Protein AF-A0A8W8KYP9-F1 (afdb_monomer_lite)

Structure (mmCIF, N/CA/C/O backbone):
data_AF-A0A8W8KYP9-F1
#
_entry.id   AF-A0A8W8KYP9-F1
#
loop_
_atom_site.group_PDB
_atom_site.id
_atom_site.type_symbol
_atom_site.label_atom_id
_atom_site.label_alt_id
_atom_site.label_comp_id
_atom_site.label_asym_id
_atom_site.label_entity_id
_atom_site.label_seq_id
_atom_site.pdbx_PDB_ins_code
_atom_site.Cartn_x
_atom_site.Cartn_y
_atom_site.Cartn_z
_atom_site.occupancy
_atom_site.B_iso_or_equiv
_atom_site.auth_seq_id
_atom_site.auth_comp_id
_atom_site.auth_asym_id
_atom_site.auth_atom_id
_atom_site.pdbx_PDB_model_num
ATOM 1 N N . ASP A 1 1 ? -20.808 -8.273 2.146 1.00 90.69 1 ASP A N 1
ATOM 2 C CA . ASP A 1 1 ? -19.653 -8.584 1.278 1.00 90.69 1 ASP A CA 1
ATOM 3 C C . ASP A 1 1 ? -18.888 -9.783 1.797 1.00 90.69 1 ASP A C 1
ATOM 5 O O . ASP A 1 1 ? -18.829 -9.989 3.007 1.00 90.69 1 ASP A O 1
ATOM 9 N N . ILE A 1 2 ? -18.325 -10.580 0.890 1.00 96.81 2 ILE A N 1
ATOM 10 C CA . ILE A 1 2 ? -17.450 -11.711 1.215 1.00 96.81 2 ILE A CA 1
ATOM 11 C C . ILE A 1 2 ? -16.036 -11.335 0.777 1.00 96.81 2 ILE A C 1
ATOM 13 O O . ILE A 1 2 ? -15.794 -11.074 -0.397 1.00 96.81 2 ILE A O 1
ATOM 17 N N . ILE A 1 3 ? -15.093 -11.312 1.719 1.00 96.75 3 ILE A N 1
ATOM 18 C CA . ILE A 1 3 ? -13.700 -10.951 1.435 1.00 96.75 3 ILE A CA 1
ATOM 19 C C . ILE A 1 3 ? -12.955 -12.194 0.934 1.00 96.75 3 ILE A C 1
ATOM 21 O O . ILE A 1 3 ? -12.734 -13.140 1.691 1.00 96.75 3 ILE A O 1
ATOM 25 N N . ILE A 1 4 ? -12.544 -12.189 -0.337 1.00 96.06 4 ILE A N 1
ATOM 26 C CA . ILE A 1 4 ? -11.808 -13.308 -0.954 1.00 96.06 4 ILE A CA 1
ATOM 27 C C . ILE A 1 4 ? -10.327 -13.271 -0.566 1.00 96.06 4 ILE A C 1
ATOM 29 O O . ILE A 1 4 ? -9.734 -14.306 -0.248 1.00 96.06 4 ILE A O 1
ATOM 33 N N . CYS A 1 5 ? -9.728 -12.084 -0.590 1.00 96.81 5 CYS A N 1
ATOM 34 C CA . CYS A 1 5 ? -8.320 -11.847 -0.316 1.00 96.81 5 CYS A CA 1
ATOM 35 C C . CYS A 1 5 ? -8.164 -10.479 0.361 1.00 96.81 5 CYS A C 1
ATOM 37 O O . CYS A 1 5 ? -8.971 -9.580 0.136 1.00 96.81 5 CYS A O 1
ATOM 39 N N . ALA A 1 6 ? -7.141 -10.329 1.197 1.00 97.06 6 ALA A N 1
ATOM 40 C CA . ALA A 1 6 ? -6.794 -9.063 1.829 1.00 97.06 6 ALA A CA 1
ATOM 41 C C . ALA A 1 6 ? -5.274 -8.926 1.880 1.00 97.06 6 ALA A C 1
ATOM 43 O O . ALA A 1 6 ? -4.568 -9.927 2.026 1.00 97.06 6 ALA A O 1
ATOM 44 N N . ALA A 1 7 ? -4.786 -7.693 1.797 1.00 98.00 7 ALA A N 1
ATOM 45 C CA . ALA A 1 7 ? -3.393 -7.332 2.004 1.00 98.00 7 ALA A CA 1
ATOM 46 C C . ALA A 1 7 ? -3.339 -5.996 2.748 1.00 98.00 7 ALA A C 1
ATOM 48 O O . ALA A 1 7 ? -4.155 -5.108 2.496 1.00 98.00 7 ALA A O 1
ATOM 49 N N . TYR A 1 8 ? -2.380 -5.849 3.659 1.00 97.88 8 TYR A N 1
ATOM 50 C CA . TYR A 1 8 ? -2.226 -4.632 4.448 1.00 97.88 8 TYR A CA 1
ATOM 51 C C . TYR A 1 8 ? -0.796 -4.099 4.406 1.00 97.88 8 TYR A C 1
ATOM 53 O O . TYR A 1 8 ? 0.169 -4.862 4.420 1.00 97.88 8 TYR A O 1
ATOM 61 N N . SER A 1 9 ? -0.635 -2.773 4.463 1.00 97.62 9 SER A N 1
ATOM 62 C CA . SER A 1 9 ? 0.699 -2.158 4.459 1.00 97.62 9 SER A CA 1
ATOM 63 C C . SER A 1 9 ? 1.523 -2.497 5.705 1.00 97.62 9 SER A C 1
ATOM 65 O O . SER A 1 9 ? 2.747 -2.536 5.641 1.00 97.62 9 SER A O 1
ATOM 67 N N . HIS A 1 10 ? 0.878 -2.853 6.822 1.00 96.56 10 HIS A N 1
ATOM 68 C CA . HIS A 1 10 ? 1.562 -3.347 8.022 1.00 96.56 10 HIS A CA 1
ATOM 69 C C . HIS A 1 10 ? 2.198 -4.740 7.849 1.00 96.56 10 HIS A C 1
ATOM 71 O O . HIS A 1 10 ? 2.935 -5.181 8.730 1.00 96.56 10 HIS A O 1
ATOM 77 N N . GLU A 1 11 ? 1.939 -5.434 6.736 1.00 95.94 11 GLU A N 1
ATOM 78 C CA . GLU A 1 11 ? 2.630 -6.673 6.362 1.00 95.94 11 GLU A CA 1
ATOM 79 C C . GLU A 1 11 ? 3.939 -6.405 5.600 1.00 95.94 11 GLU A C 1
ATOM 81 O O . GLU A 1 11 ? 4.845 -7.239 5.638 1.00 95.94 11 GLU A O 1
ATOM 86 N N . LEU A 1 12 ? 4.078 -5.236 4.958 1.00 97.25 12 LEU A N 1
ATOM 87 C CA . LEU A 1 12 ? 5.247 -4.868 4.148 1.00 97.25 12 LEU A CA 1
ATOM 88 C C . LEU A 1 12 ? 6.598 -4.889 4.886 1.00 97.25 12 LEU A C 1
ATOM 90 O O . LEU A 1 12 ? 7.598 -5.199 4.236 1.00 97.25 12 LEU A O 1
ATOM 94 N N . PRO A 1 13 ? 6.683 -4.676 6.217 1.00 96.88 13 PRO A N 1
ATOM 95 C CA . PRO A 1 13 ? 7.930 -4.887 6.946 1.00 96.88 13 PRO A CA 1
ATOM 96 C C . PRO A 1 13 ? 8.516 -6.297 6.800 1.00 96.88 13 PRO A C 1
ATOM 98 O O . PRO A 1 13 ? 9.735 -6.443 6.860 1.00 96.88 13 PRO A O 1
ATOM 101 N N . ARG A 1 14 ? 7.690 -7.329 6.553 1.00 95.62 14 ARG A N 1
ATOM 102 C CA . ARG A 1 14 ? 8.170 -8.691 6.244 1.00 95.62 14 ARG A CA 1
ATOM 103 C C . ARG A 1 14 ? 8.928 -8.748 4.914 1.00 95.62 14 ARG A C 1
ATOM 105 O O . ARG A 1 14 ? 9.820 -9.571 4.762 1.00 95.62 14 ARG A O 1
ATOM 112 N N . TYR A 1 15 ? 8.591 -7.855 3.992 1.00 97.31 15 TYR A N 1
ATOM 113 C CA . TYR A 1 15 ? 9.163 -7.748 2.653 1.00 97.31 15 TYR A CA 1
ATOM 114 C C . TYR A 1 15 ? 10.262 -6.677 2.553 1.00 97.31 15 TYR A C 1
ATOM 116 O O . TYR A 1 15 ? 10.720 -6.352 1.464 1.00 97.31 15 TYR A O 1
ATOM 124 N N . GLY A 1 16 ? 10.707 -6.121 3.686 1.00 95.81 16 GLY A N 1
ATOM 125 C CA . GLY A 1 16 ? 11.828 -5.179 3.755 1.00 95.81 16 GLY A CA 1
ATOM 126 C C . GLY A 1 16 ? 11.442 -3.704 3.897 1.00 95.81 16 GLY A C 1
ATOM 127 O O . GLY A 1 16 ? 12.295 -2.903 4.272 1.00 95.81 16 GLY A O 1
ATOM 128 N N . VAL A 1 17 ? 10.171 -3.332 3.704 1.00 97.25 17 VAL A N 1
ATOM 129 C CA . VAL A 1 17 ? 9.699 -1.943 3.869 1.00 97.25 17 VAL A CA 1
ATOM 130 C C . VAL A 1 17 ? 9.291 -1.706 5.323 1.00 97.25 17 VAL A C 1
ATOM 132 O O . VAL A 1 17 ? 8.152 -1.945 5.717 1.00 97.25 17 VAL A O 1
ATOM 135 N N . LYS A 1 18 ? 10.236 -1.269 6.162 1.00 95.25 18 LYS A N 1
ATOM 136 C CA . LYS A 1 18 ? 10.016 -1.129 7.618 1.00 95.25 18 LYS A CA 1
ATOM 137 C C . LYS A 1 18 ? 9.251 0.135 8.027 1.00 95.25 18 LYS A C 1
ATOM 139 O O . LYS A 1 18 ? 8.642 0.156 9.093 1.00 95.25 18 LYS A O 1
ATOM 144 N N . VAL A 1 19 ? 9.312 1.188 7.216 1.00 96.31 19 VAL A N 1
ATOM 145 C CA . VAL A 1 19 ? 8.738 2.520 7.484 1.00 96.31 19 VAL A CA 1
ATOM 146 C C . VAL A 1 19 ? 8.094 3.076 6.212 1.00 96.31 19 VAL A C 1
ATOM 148 O O . VAL A 1 19 ? 8.233 2.488 5.145 1.00 96.31 19 VAL A O 1
ATOM 151 N N . GLY A 1 20 ? 7.377 4.201 6.308 1.00 96.00 20 GLY A N 1
ATOM 152 C CA . GLY A 1 20 ? 6.748 4.825 5.136 1.00 96.00 20 GLY A CA 1
ATOM 153 C C . GLY A 1 20 ? 5.526 4.066 4.603 1.00 96.00 20 GLY A C 1
ATOM 154 O O . GLY A 1 20 ? 5.215 4.153 3.424 1.00 96.00 20 GLY A O 1
ATOM 155 N N . LEU A 1 21 ? 4.802 3.349 5.468 1.00 97.88 21 LEU A N 1
ATOM 156 C CA . LEU A 1 21 ? 3.706 2.427 5.110 1.00 97.88 21 LEU A CA 1
ATOM 157 C C . LEU A 1 21 ? 2.427 3.093 4.564 1.00 97.88 21 LEU A C 1
ATOM 159 O O . LEU A 1 21 ? 1.398 2.434 4.404 1.00 97.88 21 LEU A O 1
ATOM 163 N N . THR A 1 22 ? 2.464 4.402 4.333 1.00 97.69 22 THR A N 1
ATOM 164 C CA . THR A 1 22 ? 1.328 5.214 3.890 1.00 97.69 22 THR A CA 1
ATOM 165 C C . THR A 1 22 ? 1.632 6.022 2.630 1.00 97.69 22 THR A C 1
ATOM 167 O O . THR A 1 22 ? 0.769 6.776 2.192 1.00 97.69 22 THR A O 1
ATOM 170 N N . ASN A 1 23 ? 2.820 5.914 2.033 1.00 97.81 23 ASN A N 1
ATOM 171 C CA . ASN A 1 23 ? 3.154 6.640 0.803 1.00 97.81 23 ASN A CA 1
ATOM 172 C C . ASN A 1 23 ? 2.629 5.915 -0.459 1.00 97.81 23 ASN A C 1
ATOM 174 O O . ASN A 1 23 ? 2.006 4.854 -0.376 1.00 97.81 23 ASN A O 1
ATOM 178 N N . TYR A 1 24 ? 2.857 6.508 -1.636 1.00 98.50 24 TYR A N 1
ATOM 179 C CA . TYR A 1 24 ? 2.432 5.937 -2.920 1.00 98.50 24 TYR A CA 1
ATOM 180 C C . TYR A 1 24 ? 3.105 4.586 -3.214 1.00 98.50 24 TYR A C 1
ATOM 182 O O . TYR A 1 24 ? 2.431 3.632 -3.592 1.00 98.50 24 TYR A O 1
ATOM 190 N N . ALA A 1 25 ? 4.411 4.479 -2.957 1.00 98.50 25 ALA A N 1
ATOM 191 C CA . ALA A 1 25 ? 5.191 3.258 -3.157 1.00 98.50 25 ALA A CA 1
ATOM 192 C C . ALA A 1 25 ? 4.685 2.079 -2.302 1.00 98.50 25 ALA A C 1
ATOM 194 O O . ALA A 1 25 ? 4.541 0.958 -2.788 1.00 98.50 25 ALA A O 1
ATOM 195 N N . ALA A 1 26 ? 4.332 2.327 -1.037 1.00 98.56 26 ALA A N 1
ATOM 196 C CA . ALA A 1 26 ? 3.724 1.336 -0.158 1.00 98.56 26 ALA A CA 1
ATOM 197 C C . ALA A 1 26 ? 2.325 0.935 -0.641 1.00 98.56 26 ALA A C 1
ATOM 199 O O . ALA A 1 26 ? 1.994 -0.247 -0.588 1.00 98.56 26 ALA A O 1
ATOM 200 N N . ALA A 1 27 ? 1.524 1.880 -1.151 1.00 98.69 27 ALA A N 1
ATOM 201 C CA . ALA A 1 27 ? 0.229 1.568 -1.754 1.00 98.69 27 ALA A CA 1
ATOM 202 C C . ALA A 1 27 ? 0.391 0.640 -2.972 1.00 98.69 27 ALA A C 1
ATOM 204 O O . ALA A 1 27 ? -0.268 -0.400 -3.037 1.00 98.69 27 ALA A O 1
ATOM 205 N N . TYR A 1 28 ? 1.334 0.945 -3.867 1.00 98.81 28 TYR A N 1
ATOM 206 C CA . TYR A 1 28 ? 1.700 0.074 -4.985 1.00 98.81 28 TYR A CA 1
ATOM 207 C C . TYR A 1 28 ? 2.117 -1.325 -4.511 1.00 98.81 28 TYR A C 1
ATOM 209 O O . TYR A 1 28 ? 1.534 -2.321 -4.938 1.00 98.81 28 TYR A O 1
ATOM 217 N N . CYS A 1 29 ? 3.034 -1.418 -3.540 1.00 98.75 29 CYS A N 1
ATOM 218 C CA . CYS A 1 29 ? 3.443 -2.700 -2.959 1.00 98.75 29 CYS A CA 1
ATOM 219 C C . CYS A 1 29 ? 2.256 -3.488 -2.380 1.00 98.75 29 CYS A C 1
ATOM 221 O O . CYS A 1 29 ? 2.190 -4.705 -2.542 1.00 98.75 29 CYS A O 1
ATOM 223 N N . THR A 1 30 ? 1.309 -2.825 -1.703 1.00 98.69 30 THR A N 1
ATOM 224 C CA . THR A 1 30 ? 0.121 -3.509 -1.169 1.00 98.69 30 THR A CA 1
ATOM 225 C C . THR A 1 30 ? -0.813 -4.024 -2.257 1.00 98.69 30 THR A C 1
ATOM 227 O O . THR A 1 30 ? -1.355 -5.116 -2.099 1.00 98.69 30 THR A O 1
ATOM 230 N N . GLY A 1 31 ? -0.975 -3.281 -3.355 1.00 98.69 31 GLY A N 1
ATOM 231 C CA . GLY A 1 31 ? -1.725 -3.735 -4.525 1.00 98.69 31 GLY A CA 1
ATOM 232 C C . GLY A 1 31 ? -1.094 -4.965 -5.167 1.00 98.69 31 GLY A C 1
ATOM 233 O O . GLY A 1 31 ? -1.770 -5.972 -5.373 1.00 98.69 31 GLY A O 1
ATOM 234 N N . LEU A 1 32 ? 0.226 -4.923 -5.373 1.00 98.75 32 LEU A N 1
ATOM 235 C CA . LEU A 1 32 ? 0.998 -6.050 -5.899 1.00 98.75 32 LEU A CA 1
ATOM 236 C C . LEU A 1 32 ? 0.864 -7.288 -5.005 1.00 98.75 32 LEU A C 1
ATOM 238 O O . LEU A 1 32 ? 0.606 -8.387 -5.494 1.00 98.75 32 LEU A O 1
ATOM 242 N N . LEU A 1 33 ? 0.975 -7.112 -3.686 1.00 98.69 33 LEU A N 1
ATOM 243 C CA . LEU A 1 33 ? 0.791 -8.194 -2.720 1.00 98.69 33 LEU A CA 1
ATOM 244 C C . LEU A 1 33 ? -0.616 -8.797 -2.789 1.00 98.69 33 LEU A C 1
ATOM 246 O O . LEU A 1 33 ? -0.754 -10.018 -2.747 1.00 98.69 33 LEU A O 1
ATOM 250 N N . LEU A 1 34 ? -1.651 -7.961 -2.907 1.00 98.62 34 LEU A N 1
ATOM 251 C CA . LEU A 1 34 ? -3.034 -8.417 -3.039 1.00 98.62 34 LEU A CA 1
ATOM 252 C C . LEU A 1 34 ? -3.222 -9.270 -4.299 1.00 98.62 34 LEU A C 1
ATOM 254 O O . LEU A 1 34 ? -3.776 -10.366 -4.205 1.00 98.62 34 LEU A O 1
ATOM 258 N N . ALA A 1 35 ? -2.740 -8.782 -5.445 1.00 98.44 35 ALA A N 1
ATOM 259 C CA . ALA A 1 35 ? -2.843 -9.465 -6.729 1.00 98.44 35 ALA A CA 1
ATOM 260 C C . ALA A 1 35 ? -2.128 -10.816 -6.718 1.00 98.44 35 ALA A C 1
ATOM 262 O O . ALA A 1 35 ? -2.763 -11.842 -6.960 1.00 98.44 35 ALA A O 1
ATOM 263 N N . ARG A 1 36 ? -0.845 -10.854 -6.331 1.00 98.44 36 ARG A N 1
ATOM 264 C CA . ARG A 1 36 ? -0.080 -12.112 -6.278 1.00 98.44 36 ARG A CA 1
ATOM 265 C C . ARG A 1 36 ? -0.692 -13.124 -5.312 1.00 98.44 36 ARG A C 1
ATOM 267 O O . ARG A 1 36 ? -0.770 -14.306 -5.629 1.00 98.44 36 ARG A O 1
ATOM 274 N N . ARG A 1 37 ? -1.196 -12.669 -4.161 1.00 98.00 37 ARG A N 1
ATOM 275 C CA . ARG A 1 37 ? -1.872 -13.531 -3.179 1.00 98.00 37 ARG A CA 1
ATOM 276 C C . ARG A 1 37 ? -3.192 -14.087 -3.711 1.00 98.00 37 ARG A C 1
ATOM 278 O O . ARG A 1 37 ? -3.511 -15.246 -3.454 1.00 98.00 37 ARG A O 1
ATOM 285 N N . LEU A 1 38 ? -3.971 -13.268 -4.417 1.00 98.06 38 LEU A N 1
ATOM 286 C CA . LEU A 1 38 ? -5.230 -13.698 -5.019 1.00 98.06 38 LEU A CA 1
ATOM 287 C C . LEU A 1 38 ? -4.981 -14.718 -6.133 1.00 98.06 38 LEU A C 1
ATOM 289 O O . LEU A 1 38 ? -5.599 -15.778 -6.115 1.00 98.06 38 LEU A O 1
ATOM 293 N N . LEU A 1 39 ? -4.052 -14.433 -7.047 1.00 97.69 39 LEU A N 1
ATOM 294 C CA . LEU A 1 39 ? -3.726 -15.329 -8.155 1.00 97.69 39 LEU A CA 1
ATOM 295 C C . LEU A 1 39 ? -3.164 -16.664 -7.659 1.00 97.69 39 LEU A C 1
ATOM 297 O O . LEU A 1 39 ? -3.635 -17.699 -8.115 1.00 97.69 39 LEU A O 1
ATOM 301 N N . GLN A 1 40 ? -2.287 -16.667 -6.646 1.00 97.25 40 GLN A N 1
ATOM 302 C CA . GLN A 1 40 ? -1.799 -17.909 -6.029 1.00 97.25 40 GLN A CA 1
ATOM 303 C C . GLN A 1 40 ? -2.938 -18.723 -5.399 1.00 97.25 40 GLN A C 1
ATOM 305 O O . GLN A 1 40 ? -3.010 -19.944 -5.536 1.00 97.25 40 GLN A O 1
ATOM 310 N N . LYS A 1 41 ? -3.884 -18.054 -4.727 1.00 96.25 41 LYS A N 1
ATOM 311 C CA . LYS A 1 41 ? -5.068 -18.712 -4.155 1.00 96.25 41 LYS A CA 1
ATOM 312 C C . LYS A 1 41 ? -5.959 -19.340 -5.236 1.00 96.25 41 LYS A C 1
ATOM 314 O O . LYS A 1 41 ? -6.587 -20.365 -4.976 1.00 96.25 41 LYS A O 1
ATOM 319 N N . LEU A 1 42 ? -6.028 -18.718 -6.412 1.00 96.75 42 LEU A N 1
ATOM 320 C CA . LEU A 1 42 ? -6.829 -19.164 -7.553 1.00 96.75 42 LEU A CA 1
ATOM 321 C C . LEU A 1 42 ? -6.054 -20.047 -8.545 1.00 96.75 42 LEU A C 1
ATOM 323 O O . LEU A 1 42 ? -6.664 -20.533 -9.491 1.00 96.75 42 LEU A O 1
ATOM 327 N N . LYS A 1 43 ? -4.757 -20.299 -8.307 1.00 96.62 43 LYS A N 1
ATOM 328 C CA . LYS A 1 43 ? -3.853 -21.053 -9.196 1.00 96.62 43 LYS A CA 1
ATOM 329 C C . LYS A 1 43 ? -3.733 -20.443 -10.600 1.00 96.62 43 LYS A C 1
ATOM 331 O O . LYS A 1 43 ? -3.727 -21.155 -11.600 1.00 96.62 43 LYS A O 1
ATOM 336 N N . LEU A 1 44 ? -3.690 -19.115 -10.658 1.00 96.94 44 LEU A N 1
ATOM 337 C CA . LEU A 1 44 ? -3.540 -18.312 -11.878 1.00 96.94 44 LEU A CA 1
ATOM 338 C C . LEU A 1 44 ? -2.202 -17.558 -11.921 1.00 96.94 44 LEU A C 1
ATOM 340 O O . LEU A 1 44 ? -1.938 -16.795 -12.846 1.00 96.94 44 LEU A O 1
ATOM 344 N N . ASP A 1 45 ? -1.368 -17.739 -10.903 1.00 95.12 45 ASP A N 1
ATOM 345 C CA . ASP A 1 45 ? -0.129 -17.007 -10.673 1.00 95.12 45 ASP A CA 1
ATOM 346 C C . ASP A 1 45 ? 0.965 -17.293 -11.704 1.00 95.12 45 ASP A C 1
ATOM 348 O O . ASP A 1 45 ? 1.709 -16.363 -12.029 1.00 95.12 45 ASP A O 1
ATOM 352 N N . ASP A 1 46 ? 1.020 -18.516 -12.237 1.00 95.38 46 ASP A N 1
ATOM 353 C CA . ASP A 1 46 ? 1.953 -18.913 -13.304 1.00 95.38 46 ASP A CA 1
ATOM 354 C C . ASP A 1 46 ? 1.506 -18.442 -14.698 1.00 95.38 46 ASP A C 1
ATOM 356 O O . ASP A 1 46 ? 2.328 -18.271 -15.592 1.00 95.38 46 ASP A O 1
ATOM 360 N N . ILE A 1 47 ? 0.197 -18.252 -14.900 1.00 96.56 47 ILE A N 1
ATOM 361 C CA . ILE A 1 47 ? -0.379 -17.837 -16.190 1.00 96.56 47 ILE A CA 1
ATOM 362 C C . ILE A 1 47 ? -0.280 -16.318 -16.326 1.00 96.56 47 ILE A C 1
ATOM 364 O O . ILE A 1 47 ? 0.194 -15.799 -17.332 1.00 96.56 47 ILE A O 1
ATOM 368 N N . TYR A 1 48 ? -0.703 -15.607 -15.281 1.00 97.12 48 TYR A N 1
ATOM 369 C CA . TYR A 1 48 ? -0.760 -14.153 -15.249 1.00 97.12 48 TYR A CA 1
ATOM 370 C C . TYR A 1 48 ? 0.303 -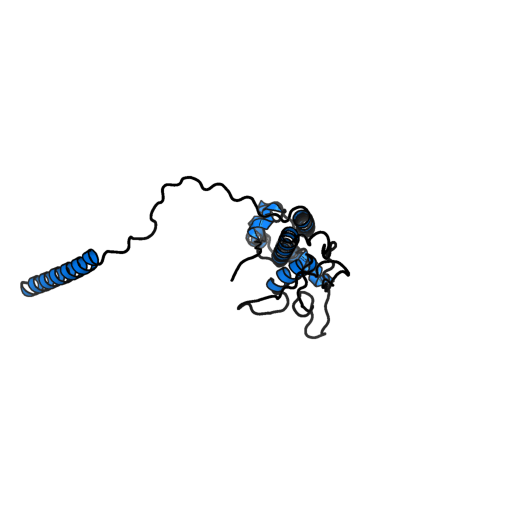13.616 -14.294 1.00 97.12 48 TYR A C 1
ATOM 372 O O . TYR A 1 48 ? 0.027 -13.200 -13.169 1.00 97.12 48 TYR A O 1
ATOM 380 N N . GLU A 1 49 ? 1.561 -13.639 -14.733 1.00 95.62 49 GLU A N 1
ATOM 381 C CA . GLU A 1 49 ? 2.697 -13.127 -13.950 1.00 95.62 49 GLU A CA 1
ATOM 382 C C . GLU A 1 49 ? 2.662 -11.594 -13.778 1.00 95.62 49 GLU A C 1
ATOM 384 O O . GLU A 1 49 ? 3.235 -11.054 -12.822 1.00 95.62 49 GLU A O 1
ATOM 389 N N . GLY A 1 50 ? 1.965 -10.908 -14.690 1.00 95.44 50 GLY A N 1
ATOM 390 C CA . GLY A 1 50 ? 1.917 -9.455 -14.780 1.00 95.44 50 GLY A CA 1
ATOM 391 C C . GLY A 1 50 ? 3.256 -8.855 -15.215 1.00 95.44 50 GLY A C 1
ATOM 392 O O . GLY A 1 50 ? 4.102 -9.512 -15.822 1.00 95.44 50 GLY A O 1
ATOM 393 N N . GLN A 1 51 ? 3.469 -7.588 -14.881 1.00 95.25 51 GLN A N 1
ATOM 394 C CA . GLN A 1 51 ? 4.636 -6.835 -15.319 1.00 95.25 51 GLN A CA 1
ATOM 395 C C . GLN A 1 51 ? 5.821 -7.023 -14.356 1.00 95.25 51 GLN A C 1
ATOM 397 O O . GLN 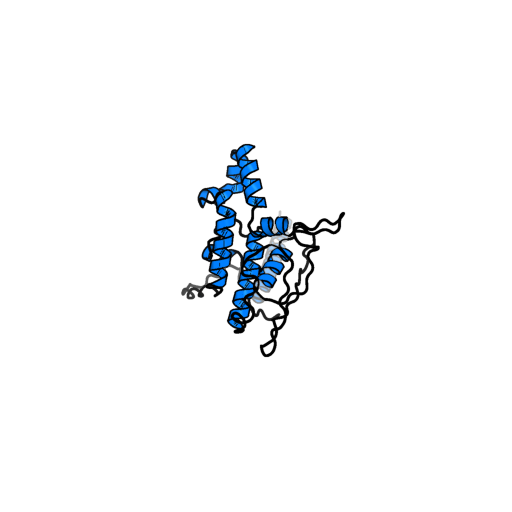A 1 51 ? 5.854 -6.453 -13.260 1.00 95.25 51 GLN A O 1
ATOM 402 N N . LYS A 1 52 ? 6.818 -7.832 -14.745 1.00 92.19 52 LYS A N 1
ATOM 403 C CA . LYS A 1 52 ? 7.998 -8.132 -13.904 1.00 92.19 52 LYS A CA 1
ATOM 404 C C . LYS A 1 52 ? 8.857 -6.891 -13.643 1.00 92.19 52 LYS A C 1
ATOM 406 O O . LYS A 1 52 ? 9.136 -6.588 -12.479 1.00 92.19 52 LYS A O 1
ATOM 411 N N . GLU A 1 53 ? 9.195 -6.166 -14.706 1.00 93.44 53 GLU A N 1
ATOM 412 C CA . GLU A 1 53 ? 9.983 -4.933 -14.665 1.00 93.44 53 GLU A CA 1
ATOM 413 C C . GLU A 1 53 ? 9.068 -3.712 -14.708 1.00 93.44 53 GLU A C 1
ATOM 415 O O . GLU A 1 53 ? 8.365 -3.491 -15.686 1.00 93.44 53 GLU A O 1
ATOM 420 N N . VAL A 1 54 ? 9.062 -2.925 -13.633 1.00 95.56 54 VAL A N 1
ATOM 421 C CA . VAL A 1 54 ? 8.135 -1.795 -13.479 1.00 95.56 54 VAL A CA 1
ATOM 422 C C . VAL A 1 54 ? 8.694 -0.552 -14.178 1.00 95.56 54 VAL A C 1
ATOM 424 O O . VAL A 1 54 ? 9.659 0.055 -13.697 1.00 95.56 54 VAL A O 1
ATOM 427 N N . ASP A 1 55 ? 8.064 -0.162 -15.283 1.00 94.56 55 ASP A N 1
ATOM 428 C CA . ASP A 1 55 ? 8.407 1.012 -16.105 1.00 94.56 55 ASP A CA 1
ATOM 429 C C . ASP A 1 55 ? 7.480 2.221 -15.876 1.00 94.56 55 ASP A C 1
ATOM 431 O O . ASP A 1 55 ? 7.847 3.340 -16.219 1.00 94.56 55 ASP A O 1
ATOM 435 N N . GLY A 1 56 ? 6.327 2.022 -15.227 1.00 94.12 56 GLY A N 1
ATOM 436 C CA . GLY A 1 56 ? 5.331 3.067 -14.967 1.00 94.12 56 GLY A CA 1
ATOM 437 C C . GLY A 1 56 ? 4.307 3.272 -16.091 1.00 94.12 56 GLY A C 1
ATOM 438 O O . GLY A 1 56 ? 3.414 4.108 -15.929 1.00 94.12 56 GLY A O 1
ATOM 439 N N . GLU A 1 57 ? 4.389 2.512 -17.183 1.00 95.50 57 GLU A N 1
ATOM 440 C CA . GLU A 1 57 ? 3.465 2.582 -18.315 1.00 95.50 57 GLU A CA 1
ATOM 441 C C . GLU A 1 57 ? 2.085 2.001 -17.985 1.00 95.50 57 GLU A C 1
ATOM 443 O O . GLU A 1 57 ? 1.841 1.435 -16.914 1.00 95.50 57 GLU A O 1
ATOM 448 N N . GLN A 1 58 ? 1.127 2.178 -18.893 1.00 92.69 58 GLN A N 1
ATOM 449 C CA . GLN A 1 58 ? -0.158 1.502 -18.775 1.00 92.69 58 GLN A CA 1
ATOM 450 C C . GLN A 1 58 ? 0.021 0.016 -19.080 1.00 92.69 58 GLN A C 1
ATOM 452 O O . GLN A 1 58 ? 0.563 -0.340 -20.118 1.00 92.69 58 GLN A O 1
ATOM 457 N N . PHE A 1 59 ? -0.489 -0.843 -18.202 1.00 93.50 59 PHE A N 1
ATOM 458 C CA . PHE A 1 59 ? -0.456 -2.284 -18.402 1.00 93.50 59 PHE A CA 1
ATOM 459 C C . PHE A 1 59 ? -1.827 -2.863 -18.075 1.00 93.50 59 PHE A C 1
ATOM 461 O O . PHE A 1 59 ? -2.328 -2.678 -16.966 1.00 93.50 59 PHE A O 1
ATOM 468 N N . ASN A 1 60 ? -2.423 -3.550 -19.046 1.00 92.50 60 ASN A N 1
ATOM 469 C CA . ASN A 1 60 ? -3.653 -4.311 -18.875 1.00 92.50 60 ASN A CA 1
ATOM 470 C C . ASN A 1 60 ? -3.347 -5.758 -19.252 1.00 92.50 60 ASN A C 1
ATOM 472 O O . ASN A 1 60 ? -2.766 -6.007 -20.306 1.00 92.50 60 ASN A O 1
ATOM 476 N N . VAL A 1 61 ? -3.719 -6.697 -18.387 1.00 93.38 61 VAL A N 1
ATOM 477 C CA . VAL A 1 61 ? -3.612 -8.121 -18.704 1.00 93.38 61 VAL A CA 1
ATOM 478 C C . VAL A 1 61 ? -4.673 -8.487 -19.733 1.00 93.38 61 VAL A C 1
ATOM 480 O O . VAL A 1 61 ? -5.839 -8.139 -19.566 1.00 93.38 61 VAL A O 1
ATOM 483 N N . GLU A 1 62 ? -4.261 -9.225 -20.756 1.00 92.56 62 GLU A N 1
ATOM 484 C CA . GLU A 1 62 ? -5.154 -9.849 -21.729 1.00 92.56 62 GLU A CA 1
ATOM 485 C C . GLU A 1 62 ? -5.325 -11.337 -21.415 1.00 92.56 62 GLU A C 1
ATOM 487 O O . GLU A 1 62 ? -4.472 -11.957 -20.772 1.00 92.56 62 GLU A O 1
ATOM 492 N N . ASP A 1 63 ? -6.440 -11.912 -21.860 1.00 94.75 63 ASP A N 1
ATOM 493 C CA . ASP A 1 63 ? -6.688 -13.342 -21.728 1.00 94.75 63 ASP A CA 1
ATOM 494 C C . ASP A 1 63 ? -5.697 -14.143 -22.581 1.00 94.75 63 ASP A C 1
ATOM 496 O O . ASP A 1 63 ? -5.332 -13.741 -23.683 1.00 94.75 63 ASP A O 1
ATOM 500 N N . VAL A 1 64 ? -5.260 -15.294 -22.066 1.00 94.06 64 VAL A N 1
ATOM 501 C CA . VAL A 1 64 ? -4.391 -16.211 -22.806 1.00 94.06 64 VAL A CA 1
ATOM 502 C C . VAL A 1 64 ? -5.268 -17.307 -23.395 1.00 94.06 64 VAL A C 1
ATOM 504 O O . VAL A 1 64 ? -6.028 -17.947 -22.662 1.00 94.06 64 VAL A O 1
ATOM 507 N N . ASP A 1 65 ? -5.145 -17.538 -24.701 1.00 92.19 65 ASP A N 1
ATOM 508 C CA . ASP A 1 65 ? -5.893 -18.585 -25.396 1.00 92.19 65 ASP A CA 1
ATOM 509 C C . ASP A 1 65 ? -5.702 -19.951 -24.715 1.00 92.19 65 ASP A C 1
ATOM 511 O O . ASP A 1 65 ? -4.612 -20.307 -24.262 1.00 92.19 65 ASP A O 1
ATOM 515 N N . GLU A 1 66 ? -6.789 -20.721 -24.617 1.00 92.56 66 GLU A N 1
ATOM 516 C CA . GLU A 1 66 ? -6.818 -22.064 -24.008 1.00 92.56 66 GLU A CA 1
ATOM 517 C C . GLU A 1 66 ? -6.437 -22.124 -22.508 1.00 92.56 66 GLU A C 1
ATOM 519 O O . GLU A 1 66 ? -6.275 -23.210 -21.937 1.00 92.56 66 GLU A O 1
ATOM 524 N N . LYS A 1 67 ? -6.338 -20.975 -21.827 1.00 95.00 67 LYS A N 1
ATOM 525 C CA . LYS A 1 67 ? -6.179 -20.866 -20.369 1.00 95.00 67 LYS A CA 1
ATOM 526 C C . LYS A 1 67 ? -7.439 -20.266 -19.728 1.00 95.00 67 LYS A C 1
ATOM 528 O O . LYS A 1 67 ? -8.260 -19.660 -20.412 1.00 95.00 67 LYS A O 1
ATOM 533 N N . PRO A 1 68 ? -7.645 -20.442 -18.408 1.00 96.06 68 PRO A N 1
ATOM 534 C CA . PRO A 1 68 ? -8.664 -19.678 -17.697 1.00 96.06 68 PRO A CA 1
ATOM 535 C C . PRO A 1 68 ? -8.395 -18.182 -17.854 1.00 96.06 68 PRO A C 1
ATOM 537 O O . PRO A 1 68 ? -7.247 -17.781 -17.700 1.00 96.06 68 PRO A O 1
ATOM 540 N N . GLY A 1 69 ? -9.440 -17.393 -18.110 1.00 96.25 69 GLY A N 1
ATOM 541 C CA . GLY A 1 69 ? -9.322 -15.945 -18.287 1.00 96.25 69 GLY A CA 1
ATOM 542 C C . GLY A 1 69 ? -8.760 -15.216 -17.065 1.00 96.25 69 GLY A C 1
ATOM 543 O O . GLY A 1 69 ? -8.796 -15.713 -15.929 1.00 96.25 69 GLY A O 1
ATOM 544 N N . ALA A 1 70 ? -8.261 -14.009 -17.307 1.00 97.00 70 ALA A N 1
ATOM 545 C CA . ALA A 1 70 ? -7.684 -13.147 -16.298 1.00 97.00 70 ALA A CA 1
ATOM 546 C C . ALA A 1 70 ? -8.732 -12.778 -15.246 1.00 97.00 70 ALA A C 1
ATOM 548 O O . ALA A 1 70 ? -9.930 -12.630 -15.515 1.00 97.00 70 ALA A O 1
ATOM 549 N N . PHE A 1 71 ? -8.287 -12.620 -13.999 1.00 97.81 71 PHE A N 1
ATOM 550 C CA . PHE A 1 71 ? -9.210 -12.264 -12.932 1.00 97.81 71 PHE A CA 1
ATOM 551 C C . PHE A 1 71 ? -9.610 -10.791 -13.057 1.00 97.81 71 PHE A C 1
ATOM 553 O O . PHE A 1 71 ? -8.858 -9.898 -12.656 1.00 97.81 71 PHE A O 1
ATOM 560 N N . ARG A 1 72 ? -10.812 -10.557 -13.590 1.00 97.62 72 ARG A N 1
ATOM 561 C CA . ARG A 1 72 ? -11.371 -9.220 -13.770 1.00 97.62 72 ARG A CA 1
ATOM 562 C C . ARG A 1 72 ? -11.877 -8.622 -12.459 1.00 97.62 72 ARG A C 1
ATOM 564 O O . ARG A 1 72 ? -12.741 -9.182 -11.783 1.00 97.62 72 ARG A O 1
ATOM 571 N N . CYS A 1 73 ? -11.369 -7.441 -12.135 1.00 97.56 73 CYS A N 1
ATOM 572 C CA . CYS A 1 73 ? -11.654 -6.669 -10.931 1.00 97.56 73 CYS A CA 1
ATOM 573 C C . CYS A 1 73 ? -12.089 -5.247 -11.290 1.00 97.56 73 CYS A C 1
ATOM 575 O O . CYS A 1 73 ? -11.666 -4.688 -12.295 1.00 97.56 73 CYS A O 1
ATOM 577 N N . TYR A 1 74 ? -12.868 -4.613 -10.415 1.00 98.12 74 TYR A N 1
ATOM 578 C CA . TYR A 1 74 ? -13.239 -3.203 -10.545 1.00 98.12 74 TYR A CA 1
ATOM 579 C C . TYR A 1 74 ? -12.768 -2.431 -9.317 1.00 98.12 74 TYR A C 1
ATOM 581 O O . TYR A 1 74 ? -12.930 -2.891 -8.185 1.00 98.12 74 TYR A O 1
ATOM 589 N N . LEU A 1 75 ? -12.170 -1.260 -9.538 1.00 98.12 75 LEU A N 1
ATOM 590 C CA . LEU A 1 75 ? -11.740 -0.387 -8.454 1.00 98.12 75 LEU A CA 1
ATOM 591 C C . LEU A 1 75 ? -12.950 0.334 -7.848 1.00 98.12 75 LEU A C 1
ATOM 593 O O . LEU A 1 75 ? -13.542 1.195 -8.494 1.00 98.12 75 LEU A O 1
ATOM 597 N N . ASP A 1 76 ? -13.251 0.041 -6.587 1.00 98.06 76 ASP A N 1
ATOM 598 C CA . ASP A 1 76 ? -14.144 0.854 -5.763 1.00 98.06 76 ASP A CA 1
ATOM 599 C C . ASP A 1 76 ? -13.315 1.829 -4.912 1.00 98.06 76 ASP A C 1
ATOM 601 O O . ASP A 1 76 ? -12.471 1.426 -4.108 1.00 98.06 76 ASP A O 1
ATOM 605 N N . VAL A 1 77 ? -13.531 3.130 -5.114 1.00 97.56 77 VAL A N 1
ATOM 606 C CA . VAL A 1 77 ? -12.836 4.205 -4.385 1.00 97.56 77 VAL A CA 1
ATOM 607 C C . VAL A 1 77 ? -13.569 4.626 -3.106 1.00 97.56 77 VAL A C 1
ATOM 609 O O . VAL A 1 77 ? -13.043 5.427 -2.327 1.00 97.56 77 VAL A O 1
ATOM 612 N N . GLY A 1 7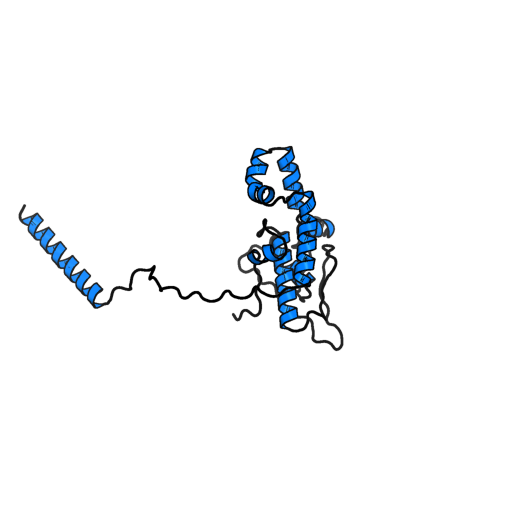8 ? -14.780 4.112 -2.874 1.00 97.69 78 GLY A N 1
ATOM 613 C CA . GLY A 1 78 ? -15.654 4.535 -1.790 1.00 97.69 78 GLY A CA 1
ATOM 614 C C . GLY A 1 78 ? -15.901 6.045 -1.820 1.00 97.69 78 GLY A C 1
ATOM 615 O O . GLY A 1 78 ? -16.321 6.608 -2.827 1.00 97.69 78 GLY A O 1
ATOM 616 N N . LEU A 1 79 ? -15.612 6.720 -0.704 1.00 97.69 79 LEU A N 1
ATOM 617 C CA . LEU A 1 79 ? -15.780 8.174 -0.553 1.00 97.69 79 LEU A CA 1
ATOM 618 C C . LEU A 1 79 ? -14.505 8.978 -0.869 1.00 97.69 79 LEU A C 1
ATOM 620 O O . LEU A 1 79 ? -14.465 10.191 -0.651 1.00 97.69 79 LEU A O 1
ATOM 624 N N . VAL A 1 80 ? -13.433 8.325 -1.331 1.00 97.00 80 VAL A N 1
ATOM 625 C CA . VAL A 1 80 ? -12.165 9.003 -1.622 1.00 97.00 80 VAL A CA 1
ATOM 626 C C . VAL A 1 80 ? -12.306 9.844 -2.888 1.00 97.00 80 VAL A C 1
ATOM 628 O O . VAL A 1 80 ? -12.732 9.363 -3.936 1.00 97.00 80 VAL A O 1
ATOM 631 N N . ARG A 1 81 ? -11.885 11.112 -2.818 1.00 96.62 81 ARG A N 1
ATOM 632 C CA . ARG A 1 81 ? -11.833 11.984 -3.996 1.00 96.62 81 ARG A CA 1
ATOM 633 C C . ARG A 1 81 ? -10.806 11.451 -5.000 1.00 96.62 81 ARG A C 1
ATOM 635 O O . ARG A 1 81 ? -9.632 11.290 -4.673 1.00 96.62 81 ARG A O 1
ATOM 642 N N . THR A 1 82 ? -11.234 11.247 -6.241 1.00 96.38 82 THR A N 1
ATOM 643 C CA . THR A 1 82 ? -10.411 10.719 -7.339 1.00 96.38 82 THR A CA 1
ATOM 644 C C . THR A 1 82 ? -9.532 11.799 -7.979 1.00 96.38 82 THR A C 1
ATOM 646 O O . THR A 1 82 ? -9.698 12.139 -9.151 1.00 96.38 82 THR A O 1
ATOM 649 N N . THR A 1 83 ? -8.620 12.386 -7.205 1.00 95.88 83 THR A N 1
ATOM 650 C CA . THR A 1 83 ? -7.618 13.332 -7.720 1.00 95.88 83 THR A CA 1
ATOM 651 C C . THR A 1 83 ? -6.442 12.598 -8.358 1.00 95.88 83 THR A C 1
ATOM 653 O O . THR A 1 83 ? -6.103 11.481 -7.962 1.00 95.88 83 THR A O 1
ATOM 656 N N . THR A 1 84 ? -5.802 13.231 -9.339 1.00 96.38 84 THR A N 1
ATOM 657 C CA . THR A 1 84 ? -4.584 12.707 -9.968 1.00 96.38 84 THR A CA 1
ATOM 658 C C . THR A 1 84 ? -3.478 12.546 -8.922 1.00 96.38 84 THR A C 1
ATOM 660 O O . THR A 1 84 ? -3.306 13.402 -8.055 1.00 96.38 84 THR A O 1
ATOM 663 N N . GLY A 1 85 ? -2.789 11.404 -8.944 1.00 95.06 85 GLY A N 1
ATOM 664 C CA . GLY A 1 85 ? -1.742 11.062 -7.977 1.00 95.06 85 GLY A CA 1
ATOM 665 C C . GLY A 1 85 ? -2.240 10.505 -6.637 1.00 95.06 85 GLY A C 1
ATOM 666 O O . GLY A 1 85 ? -1.438 10.257 -5.733 1.00 95.06 85 GLY A O 1
ATOM 667 N N . ALA A 1 86 ? -3.547 10.269 -6.472 1.00 97.75 86 ALA A N 1
ATOM 668 C CA . ALA A 1 86 ? -4.059 9.657 -5.250 1.00 97.75 86 ALA A CA 1
ATOM 669 C C . ALA A 1 86 ? -3.529 8.221 -5.066 1.00 97.75 86 ALA A C 1
ATOM 671 O O . ALA A 1 86 ? -3.505 7.407 -5.988 1.00 97.75 86 ALA A O 1
ATOM 672 N N . ARG A 1 87 ? -3.170 7.876 -3.824 1.00 98.00 87 ARG A N 1
ATOM 673 C CA . ARG A 1 87 ? -2.589 6.568 -3.453 1.00 98.00 87 ARG A CA 1
ATOM 674 C C . ARG A 1 87 ? -3.486 5.368 -3.774 1.00 98.00 87 ARG A C 1
ATOM 676 O O . ARG A 1 87 ? -2.967 4.276 -3.976 1.00 98.00 87 ARG A O 1
ATOM 683 N N . VAL A 1 88 ? -4.805 5.565 -3.846 1.00 98.25 88 VAL A N 1
ATOM 684 C CA . VAL A 1 88 ? -5.755 4.519 -4.271 1.00 98.25 88 VAL A CA 1
ATOM 685 C C . VAL A 1 88 ? -5.432 4.006 -5.676 1.00 98.25 88 VAL A C 1
ATOM 687 O O . VAL A 1 88 ? -5.504 2.805 -5.918 1.00 98.25 88 VAL A O 1
ATOM 690 N N . PHE A 1 89 ? -4.971 4.887 -6.569 1.00 98.38 89 PHE A N 1
ATOM 691 C CA . PHE A 1 89 ? -4.536 4.507 -7.911 1.00 98.38 89 PHE A CA 1
ATOM 692 C C . PHE A 1 89 ? -3.164 3.834 -7.905 1.00 98.38 89 PHE A C 1
ATOM 694 O O . PHE A 1 89 ? -2.936 2.952 -8.721 1.00 98.38 89 PHE A O 1
ATOM 701 N N . GLY A 1 90 ? -2.295 4.151 -6.940 1.00 98.25 90 GLY A N 1
ATOM 702 C CA . GLY A 1 90 ? -1.058 3.398 -6.716 1.00 98.25 90 GLY A CA 1
ATOM 703 C C . GLY A 1 90 ? -1.334 1.940 -6.346 1.00 98.25 90 GLY A C 1
ATOM 704 O O . GLY A 1 90 ? -0.746 1.039 -6.936 1.00 98.25 90 GLY A O 1
ATOM 705 N N . ALA A 1 91 ? -2.285 1.694 -5.437 1.00 98.62 91 ALA A N 1
ATOM 706 C CA . ALA A 1 91 ? -2.724 0.335 -5.110 1.00 98.62 91 ALA A CA 1
ATOM 707 C C . ALA A 1 91 ? -3.369 -0.377 -6.309 1.00 98.62 91 ALA A C 1
ATOM 709 O O . ALA A 1 91 ? -3.081 -1.546 -6.546 1.00 98.62 91 ALA A O 1
ATOM 710 N N . MET A 1 92 ? -4.191 0.327 -7.091 1.00 98.50 92 MET A N 1
ATOM 711 C CA . MET A 1 92 ? -4.760 -0.228 -8.320 1.00 98.50 92 MET A CA 1
ATOM 712 C C . MET A 1 92 ? -3.674 -0.606 -9.336 1.00 98.50 92 MET A C 1
ATOM 714 O O . MET A 1 92 ? -3.674 -1.739 -9.804 1.00 98.50 92 MET A O 1
ATOM 718 N N . LYS A 1 93 ? -2.708 0.281 -9.607 1.00 98.56 93 LYS A N 1
ATOM 719 C CA . LYS A 1 93 ? -1.595 0.006 -10.528 1.00 98.56 93 LYS A CA 1
ATOM 720 C C . LYS A 1 93 ? -0.763 -1.185 -10.061 1.00 98.56 93 LYS A C 1
ATOM 722 O O . LYS A 1 93 ? -0.482 -2.069 -10.855 1.00 98.56 93 LYS A O 1
ATOM 727 N N . GLY A 1 94 ? -0.441 -1.263 -8.769 1.00 98.50 94 GLY A N 1
ATOM 728 C CA . GLY A 1 94 ? 0.266 -2.423 -8.221 1.00 98.50 94 GLY A CA 1
ATOM 729 C C . GLY A 1 94 ? -0.508 -3.730 -8.399 1.00 98.50 94 GLY A C 1
ATOM 730 O O . GLY A 1 94 ? 0.094 -4.772 -8.637 1.00 98.50 94 GLY A O 1
ATOM 731 N N . ALA A 1 95 ? -1.838 -3.683 -8.309 1.00 98.56 95 ALA A N 1
ATOM 732 C CA . ALA A 1 95 ? -2.681 -4.849 -8.533 1.00 98.56 95 ALA A CA 1
ATOM 733 C C . ALA A 1 95 ? -2.758 -5.248 -10.021 1.00 98.56 95 ALA A C 1
ATOM 735 O O . ALA A 1 95 ? -2.676 -6.439 -10.324 1.00 98.56 95 ALA A O 1
ATOM 736 N N . ALA A 1 96 ? -2.847 -4.272 -10.931 1.00 98.25 96 ALA A N 1
ATOM 737 C CA . ALA A 1 96 ? -2.786 -4.496 -12.376 1.00 98.25 96 ALA A CA 1
ATOM 738 C C . ALA A 1 96 ? -1.437 -5.120 -12.785 1.00 98.25 96 ALA A C 1
ATOM 740 O O . ALA A 1 96 ? -1.400 -6.195 -13.381 1.00 98.25 96 ALA A O 1
ATOM 741 N N . ASP A 1 97 ? -0.322 -4.546 -12.325 1.00 98.44 97 ASP A N 1
ATOM 742 C CA . ASP A 1 97 ? 1.039 -5.053 -12.582 1.00 98.44 97 ASP A CA 1
ATOM 743 C C . ASP A 1 97 ? 1.309 -6.405 -11.916 1.00 98.44 97 ASP A C 1
ATOM 745 O O . ASP A 1 97 ? 2.248 -7.121 -12.273 1.00 98.44 97 ASP A O 1
ATOM 749 N N . GLY A 1 98 ? 0.489 -6.767 -10.929 1.00 97.88 98 GLY A N 1
ATOM 750 C CA . GLY A 1 98 ? 0.497 -8.077 -10.297 1.00 97.88 98 GLY A CA 1
ATOM 751 C C . GLY A 1 98 ? -0.207 -9.171 -11.099 1.00 97.88 98 GLY A C 1
ATOM 752 O O . GLY A 1 98 ? -0.058 -10.338 -10.729 1.00 97.88 98 GLY A O 1
ATOM 753 N N . GLY A 1 99 ? -0.932 -8.812 -12.164 1.00 97.50 99 GLY A N 1
ATOM 754 C CA . GLY A 1 99 ? -1.596 -9.742 -13.077 1.00 97.50 99 GLY A CA 1
ATOM 755 C C . GLY A 1 99 ? -3.131 -9.726 -13.028 1.00 97.50 99 GLY A C 1
ATOM 756 O O . GLY A 1 99 ? -3.750 -10.647 -13.552 1.00 97.50 99 GLY A O 1
ATOM 757 N N . LEU A 1 100 ? -3.762 -8.744 -12.370 1.00 98.25 100 LEU A N 1
ATOM 758 C CA . LEU A 1 100 ? -5.225 -8.609 -12.396 1.00 98.25 100 LEU A CA 1
ATOM 759 C C . LEU A 1 100 ? -5.675 -7.775 -13.598 1.00 98.25 100 LEU A C 1
ATOM 761 O O . LEU A 1 100 ? -5.084 -6.735 -13.884 1.00 98.25 100 LEU A O 1
ATOM 765 N N . ASP A 1 101 ? -6.776 -8.177 -14.229 1.00 97.88 101 ASP A N 1
ATOM 766 C CA . ASP A 1 101 ? -7.457 -7.338 -15.214 1.00 97.88 101 ASP A CA 1
ATOM 767 C C . ASP A 1 101 ? -8.294 -6.289 -14.470 1.00 97.88 101 ASP A C 1
ATOM 769 O O . ASP A 1 101 ? -9.315 -6.595 -13.849 1.00 97.88 101 ASP A O 1
ATOM 773 N N . ILE A 1 102 ? -7.828 -5.041 -14.475 1.00 98.06 102 ILE A N 1
ATOM 774 C CA . ILE A 1 102 ? -8.554 -3.905 -13.909 1.00 98.06 102 ILE A CA 1
ATOM 775 C C . ILE A 1 102 ? -8.700 -2.861 -15.012 1.00 98.06 102 ILE A C 1
ATOM 777 O O . ILE A 1 102 ? -7.696 -2.272 -15.406 1.00 98.06 102 ILE A O 1
ATOM 781 N N . PRO A 1 103 ? -9.916 -2.543 -15.480 1.00 97.25 103 PRO A N 1
ATOM 782 C CA . PRO A 1 103 ? -10.098 -1.522 -16.498 1.00 97.25 103 PRO A CA 1
ATOM 783 C C . PRO A 1 103 ? -9.761 -0.142 -15.920 1.00 97.25 103 PRO A C 1
ATOM 785 O O . PRO A 1 103 ? -10.413 0.340 -14.990 1.00 97.25 103 PRO A O 1
ATOM 788 N N . HIS A 1 104 ? -8.737 0.508 -16.473 1.00 96.50 104 HIS A N 1
ATOM 789 C CA . HIS A 1 104 ? -8.274 1.822 -16.029 1.00 96.50 104 HIS A CA 1
ATOM 790 C C . HIS A 1 104 ? -7.631 2.630 -17.168 1.00 96.50 104 HIS A C 1
ATOM 792 O O . HIS A 1 104 ? -7.383 2.119 -18.256 1.00 96.50 104 HIS A O 1
ATOM 798 N N . SER A 1 105 ? -7.364 3.916 -16.912 1.00 95.81 105 SER A N 1
ATOM 799 C CA . SER A 1 105 ? -6.584 4.797 -17.793 1.00 95.81 105 SER A CA 1
ATOM 800 C C . SER A 1 105 ? -5.487 5.514 -17.006 1.00 95.81 105 SER A C 1
ATOM 802 O O . SER A 1 105 ? -5.524 5.565 -15.774 1.00 95.81 105 SER A O 1
ATOM 804 N N . THR A 1 106 ? -4.532 6.118 -17.712 1.00 96.06 106 THR A N 1
ATOM 805 C CA . THR A 1 106 ? -3.374 6.804 -17.113 1.00 96.06 106 THR A CA 1
ATOM 806 C C . THR A 1 106 ? -3.692 8.174 -16.511 1.00 96.06 106 THR A C 1
ATOM 808 O O . THR A 1 106 ? -2.899 8.707 -15.739 1.00 96.06 106 THR A O 1
ATOM 811 N N . LYS A 1 107 ? -4.889 8.725 -16.764 1.00 96.75 107 LYS A N 1
ATOM 812 C CA . LYS A 1 107 ? -5.291 10.096 -16.384 1.00 96.75 107 LYS A CA 1
ATOM 813 C C . LYS A 1 107 ? -5.223 10.413 -14.888 1.00 96.75 107 LYS A C 1
ATOM 815 O O . LYS A 1 107 ? -5.244 11.578 -14.490 1.00 96.75 107 LYS A O 1
ATOM 820 N N . ARG A 1 108 ? -5.245 9.387 -14.034 1.00 96.88 108 ARG A N 1
ATOM 821 C CA . ARG A 1 108 ? -5.232 9.539 -12.570 1.00 96.88 108 ARG A CA 1
ATOM 822 C C . ARG A 1 108 ? -3.902 9.165 -11.924 1.00 96.88 108 ARG A C 1
ATOM 824 O O . ARG A 1 108 ? -3.771 9.329 -10.709 1.00 96.88 108 ARG A O 1
ATOM 831 N N . PHE A 1 109 ? -2.917 8.724 -12.700 1.00 97.75 109 PHE A N 1
ATOM 832 C CA . PHE A 1 109 ? -1.584 8.437 -12.186 1.00 97.75 109 PHE A CA 1
ATOM 833 C C . PHE A 1 109 ? -0.750 9.712 -11.999 1.00 97.75 109 PHE A C 1
ATOM 835 O O . PHE A 1 109 ? -0.974 10.705 -12.696 1.00 97.75 109 PHE A O 1
ATOM 842 N N . PRO A 1 110 ? 0.209 9.717 -11.052 1.00 97.06 110 PRO A N 1
ATOM 843 C CA . PRO A 1 110 ? 1.260 10.730 -11.028 1.00 97.06 110 PRO A CA 1
ATOM 844 C C . PRO A 1 110 ? 1.961 10.793 -12.389 1.00 97.06 110 PRO A C 1
ATOM 846 O O . PRO A 1 110 ? 2.272 9.748 -12.951 1.00 97.06 110 PRO A O 1
ATOM 849 N N . GLY A 1 111 ? 2.224 11.997 -12.896 1.00 95.31 111 GLY A N 1
ATOM 850 C CA . GLY A 1 111 ? 2.839 12.195 -14.213 1.00 95.31 111 GLY A CA 1
ATOM 851 C C . GLY A 1 111 ? 1.855 12.457 -15.352 1.00 95.31 111 GLY A C 1
ATOM 852 O O . GLY A 1 111 ? 2.305 12.714 -16.461 1.00 95.31 111 GLY A O 1
ATOM 853 N N . TYR A 1 112 ? 0.541 12.421 -15.104 1.00 97.00 112 TYR A N 1
ATOM 854 C CA . TYR A 1 112 ? -0.444 12.923 -16.064 1.00 97.00 112 TYR A CA 1
ATOM 855 C C . TYR A 1 112 ? -0.613 14.439 -15.937 1.00 97.00 112 TYR A C 1
ATOM 857 O O . TYR A 1 112 ? -0.943 14.934 -14.854 1.00 97.00 112 TYR A O 1
ATOM 865 N N . ASP A 1 113 ? -0.442 15.145 -17.048 1.00 94.62 113 ASP A N 1
ATOM 866 C CA . ASP A 1 113 ? -0.684 16.576 -17.178 1.00 94.62 113 ASP A CA 1
ATOM 867 C C . ASP A 1 113 ? -2.087 16.823 -17.753 1.00 94.62 113 ASP A C 1
ATOM 869 O O . ASP A 1 113 ? -2.420 16.398 -18.861 1.00 94.62 113 ASP A O 1
ATOM 873 N N . SER A 1 114 ? -2.941 17.504 -16.987 1.00 91.31 114 SER A N 1
ATOM 874 C CA . SER A 1 114 ? -4.305 17.815 -17.417 1.00 91.31 114 SER A CA 1
ATOM 875 C C . SER A 1 114 ? -4.397 18.919 -18.464 1.00 91.31 114 SER A C 1
ATOM 877 O O . SER A 1 114 ? -5.416 18.975 -19.148 1.00 91.31 114 SER A O 1
ATOM 879 N N . GLU A 1 115 ? -3.395 19.792 -18.560 1.00 92.38 115 GLU A N 1
ATOM 880 C CA . GLU A 1 115 ? -3.386 20.911 -19.506 1.00 92.38 115 GLU A CA 1
ATOM 881 C C . GLU A 1 115 ? -2.984 20.425 -20.898 1.00 92.38 115 GLU A C 1
ATOM 883 O O . GLU A 1 115 ? -3.689 20.684 -21.871 1.00 92.38 115 GLU A O 1
ATOM 888 N N . ASN A 1 116 ? -1.906 19.641 -20.966 1.00 92.50 116 ASN A N 1
ATOM 889 C CA . ASN A 1 116 ? -1.380 19.107 -22.223 1.00 92.50 116 ASN A CA 1
ATOM 890 C C . ASN A 1 116 ? -2.012 17.761 -22.622 1.00 92.50 116 ASN A C 1
ATOM 892 O O . ASN A 1 116 ? -1.945 17.355 -23.778 1.00 92.50 116 ASN A O 1
ATOM 896 N N . GLY A 1 117 ? -2.657 17.059 -21.683 1.00 92.81 117 GLY A N 1
ATOM 897 C CA . GLY A 1 117 ? -3.242 15.736 -21.925 1.00 92.81 117 GLY A CA 1
ATOM 898 C C . GLY A 1 117 ? -2.204 14.618 -22.070 1.00 92.81 117 GLY A C 1
ATOM 899 O O . GLY A 1 117 ? -2.542 13.530 -22.540 1.00 92.81 117 GLY A O 1
ATOM 900 N N . GLU A 1 118 ? -0.962 14.875 -21.664 1.00 94.75 118 GLU A N 1
ATOM 901 C CA . GLU A 1 118 ? 0.177 13.972 -21.809 1.00 94.75 118 GLU A CA 1
ATOM 902 C C . GLU A 1 118 ? 0.464 13.205 -20.513 1.00 94.75 118 GLU A C 1
ATOM 904 O O . GLU A 1 118 ? 0.185 13.665 -19.404 1.00 94.75 118 GLU A O 1
ATOM 909 N N . PHE A 1 119 ? 1.027 12.003 -20.647 1.00 96.31 119 PHE A N 1
ATOM 910 C CA . PHE A 1 119 ? 1.393 11.150 -19.520 1.00 96.31 119 PHE A CA 1
ATOM 911 C C . PHE A 1 119 ? 2.883 10.812 -19.553 1.00 96.31 119 PHE A C 1
ATOM 913 O O . PHE A 1 119 ? 3.362 10.190 -20.497 1.00 96.31 119 PHE A O 1
ATOM 920 N N . SER A 1 120 ? 3.596 11.155 -18.480 1.00 97.00 120 SER A N 1
ATOM 921 C CA . SER A 1 120 ? 4.983 10.745 -18.263 1.00 97.00 120 SER A CA 1
ATOM 922 C C . SER A 1 120 ? 5.054 9.471 -17.417 1.00 97.00 120 SER A C 1
ATOM 924 O O . SER A 1 120 ? 4.890 9.500 -16.191 1.00 97.00 120 SER A O 1
ATOM 926 N N . ALA A 1 121 ? 5.356 8.347 -18.074 1.00 97.06 121 ALA A N 1
ATOM 927 C CA . ALA A 1 121 ? 5.599 7.066 -17.409 1.00 97.06 121 ALA A CA 1
ATOM 928 C C . ALA A 1 121 ? 6.794 7.135 -16.444 1.00 97.06 121 ALA A C 1
ATOM 930 O O . ALA A 1 121 ? 6.748 6.561 -15.357 1.00 97.06 121 ALA A O 1
ATOM 931 N N . GLU A 1 122 ? 7.824 7.918 -16.777 1.00 97.19 122 GLU A N 1
ATOM 932 C CA . GLU A 1 122 ? 8.997 8.112 -15.924 1.00 97.19 122 GLU A CA 1
ATOM 933 C C . GLU A 1 122 ? 8.625 8.741 -14.573 1.00 97.19 122 GLU A C 1
ATOM 935 O O . GLU A 1 122 ? 9.007 8.236 -13.513 1.00 97.19 122 GLU A O 1
ATOM 940 N N . VAL A 1 123 ? 7.805 9.800 -14.576 1.00 97.12 123 VAL A N 1
ATOM 941 C CA . VAL A 1 123 ? 7.327 10.426 -13.332 1.00 97.12 123 VAL A CA 1
ATOM 942 C C . VAL A 1 123 ? 6.500 9.436 -12.513 1.00 97.12 123 VAL A C 1
ATOM 944 O O . VAL A 1 123 ? 6.645 9.377 -11.284 1.00 97.12 123 VAL A O 1
ATOM 947 N N . HIS A 1 124 ? 5.663 8.627 -13.164 1.00 98.25 124 HIS A N 1
ATOM 948 C CA . HIS A 1 124 ? 4.891 7.593 -12.483 1.00 98.25 124 HIS A CA 1
ATOM 949 C C . HIS A 1 124 ? 5.798 6.538 -11.839 1.00 98.25 124 HIS A C 1
ATOM 951 O O . HIS A 1 124 ? 5.660 6.240 -10.648 1.00 98.25 124 HIS A O 1
ATOM 957 N N . ARG A 1 125 ? 6.782 6.033 -12.588 1.00 97.94 125 ARG A N 1
ATOM 958 C CA . ARG A 1 125 ? 7.795 5.084 -12.120 1.00 97.94 125 ARG A CA 1
ATOM 959 C C . ARG A 1 125 ? 8.542 5.621 -10.901 1.00 97.94 125 ARG A C 1
ATOM 961 O O . ARG A 1 125 ? 8.687 4.923 -9.895 1.00 97.94 125 ARG A O 1
ATOM 968 N N . ASN A 1 126 ? 8.939 6.888 -10.940 1.00 97.94 126 ASN A N 1
ATOM 969 C CA . ASN A 1 126 ? 9.615 7.563 -9.835 1.00 97.94 126 ASN A CA 1
ATOM 970 C C . ASN A 1 126 ? 8.730 7.634 -8.577 1.00 97.94 126 ASN A C 1
ATOM 972 O O . ASN A 1 126 ? 9.227 7.514 -7.453 1.00 97.94 126 ASN A O 1
ATOM 976 N N . HIS A 1 127 ? 7.406 7.745 -8.724 1.00 98.06 127 HIS A N 1
ATOM 977 C CA . HIS A 1 127 ? 6.479 7.644 -7.594 1.00 98.06 127 HIS A CA 1
ATOM 978 C C . HIS A 1 127 ? 6.357 6.222 -7.045 1.00 98.06 127 HIS A C 1
ATOM 980 O O . HIS A 1 127 ? 6.333 6.055 -5.820 1.00 98.06 127 HIS A O 1
ATOM 986 N N . ILE A 1 128 ? 6.333 5.210 -7.917 1.00 98.31 128 ILE A N 1
ATOM 987 C CA . ILE A 1 128 ? 6.277 3.793 -7.528 1.00 98.31 128 ILE A CA 1
ATOM 988 C C . ILE A 1 128 ? 7.508 3.399 -6.701 1.00 98.31 128 ILE A C 1
ATOM 990 O O . ILE A 1 128 ? 7.372 2.723 -5.685 1.00 98.31 128 ILE A O 1
ATOM 994 N N . PHE A 1 129 ? 8.696 3.883 -7.070 1.00 98.19 129 PHE A N 1
ATOM 995 C CA . PHE A 1 129 ? 9.936 3.612 -6.333 1.00 98.19 129 PHE A CA 1
ATOM 996 C C . PHE A 1 129 ? 10.255 4.626 -5.228 1.00 98.19 129 PHE A C 1
ATOM 998 O O . PHE A 1 129 ? 11.312 4.555 -4.601 1.00 98.19 129 PHE A O 1
ATOM 1005 N N . GLY A 1 130 ? 9.344 5.562 -4.950 1.00 97.38 130 GLY A N 1
ATOM 1006 C CA . GLY A 1 130 ? 9.491 6.506 -3.845 1.00 97.38 130 GLY A CA 1
ATOM 1007 C C . GLY A 1 130 ? 10.542 7.597 -4.062 1.00 97.38 130 GLY A C 1
ATOM 1008 O O . GLY A 1 130 ? 10.906 8.257 -3.093 1.00 97.38 130 GLY A O 1
ATOM 1009 N N . GLN A 1 131 ? 11.003 7.845 -5.291 1.00 97.50 131 GLN A N 1
ATOM 1010 C CA . GLN A 1 131 ? 12.009 8.878 -5.563 1.00 97.50 131 GLN A CA 1
ATOM 1011 C C . GLN A 1 131 ? 11.551 10.282 -5.142 1.00 97.50 131 GLN A C 1
ATOM 1013 O O . GLN A 1 131 ? 12.358 11.055 -4.647 1.00 97.50 131 GLN A O 1
ATOM 1018 N N . HIS A 1 132 ? 10.257 10.600 -5.234 1.00 96.06 132 HIS A N 1
ATOM 1019 C CA . HIS A 1 132 ? 9.705 11.854 -4.697 1.00 96.06 132 HIS A CA 1
ATOM 1020 C C . HIS A 1 132 ? 9.970 12.024 -3.188 1.00 96.06 132 HIS A C 1
ATOM 1022 O O . HIS A 1 132 ? 10.285 13.119 -2.731 1.00 96.06 132 HIS A O 1
ATOM 1028 N N . VAL A 1 133 ? 9.902 10.934 -2.412 1.00 97.06 133 VAL A N 1
ATOM 1029 C CA . VAL A 1 133 ? 10.252 10.943 -0.983 1.00 97.06 133 VAL A CA 1
ATOM 1030 C C . VAL A 1 133 ? 11.759 11.094 -0.811 1.00 97.06 133 VAL A C 1
ATOM 1032 O O . VAL A 1 133 ? 12.187 11.867 0.035 1.00 97.06 133 VAL A O 1
ATOM 1035 N N . ALA A 1 134 ? 12.560 10.396 -1.619 1.00 97.44 134 ALA A N 1
ATOM 1036 C CA . ALA A 1 134 ? 14.017 10.510 -1.584 1.00 97.44 134 ALA A CA 1
ATOM 1037 C C . ALA A 1 134 ? 14.496 11.937 -1.910 1.00 97.44 134 ALA A C 1
ATOM 1039 O O . ALA A 1 134 ? 15.369 12.460 -1.227 1.00 97.44 134 ALA A O 1
ATOM 1040 N N . ASN A 1 135 ? 13.889 12.594 -2.898 1.00 97.38 135 ASN A N 1
ATOM 1041 C CA . ASN A 1 135 ? 14.197 13.977 -3.253 1.00 97.38 135 ASN A CA 1
ATOM 1042 C C . ASN A 1 135 ? 13.831 14.934 -2.117 1.00 97.38 135 ASN A C 1
ATOM 1044 O O . ASN A 1 135 ? 14.634 15.797 -1.784 1.00 97.38 135 ASN A O 1
ATOM 1048 N N . TYR A 1 136 ? 12.684 14.724 -1.461 1.00 97.38 136 TYR A N 1
ATOM 1049 C CA . TYR A 1 136 ? 12.317 15.509 -0.282 1.00 97.38 136 TYR A CA 1
ATOM 1050 C C . TYR A 1 136 ? 13.250 15.257 0.914 1.00 97.38 136 TYR A C 1
ATOM 1052 O O . TYR A 1 136 ? 13.556 16.174 1.666 1.00 97.38 136 TYR A O 1
ATOM 1060 N N . MET A 1 137 ? 13.743 14.025 1.085 1.00 96.75 137 MET A N 1
ATOM 1061 C CA . MET A 1 137 ? 14.772 13.730 2.085 1.00 96.75 137 MET A CA 1
ATOM 1062 C C . MET A 1 137 ? 16.058 14.514 1.811 1.00 96.75 137 MET A C 1
ATOM 1064 O O . MET A 1 137 ? 16.604 15.079 2.750 1.00 96.75 137 MET A O 1
ATOM 1068 N N . ARG A 1 138 ? 16.517 14.561 0.551 1.00 96.38 138 ARG A N 1
ATOM 1069 C CA . ARG A 1 138 ? 17.727 15.297 0.148 1.00 96.38 138 ARG A CA 1
ATOM 1070 C C . ARG A 1 138 ? 17.565 16.799 0.366 1.00 96.38 138 ARG A C 1
ATOM 1072 O O . ARG A 1 138 ? 18.365 17.382 1.081 1.00 96.38 138 ARG A O 1
ATOM 1079 N N . SER A 1 139 ? 16.491 17.393 -0.162 1.00 96.31 139 SER A N 1
ATOM 1080 C CA . SER A 1 139 ? 16.265 18.837 -0.028 1.00 96.31 139 SER A CA 1
ATOM 1081 C C . SER A 1 139 ? 16.171 19.258 1.438 1.00 96.31 139 SER A C 1
ATOM 1083 O O . SER A 1 139 ? 16.805 20.219 1.847 1.00 96.31 139 SER A O 1
ATOM 1085 N N . LEU A 1 140 ? 15.440 18.498 2.261 1.00 96.19 140 LEU A N 1
ATOM 1086 C CA . LEU A 1 140 ? 15.271 18.836 3.671 1.00 96.19 140 LEU A CA 1
ATOM 1087 C C . LEU A 1 140 ? 16.560 18.637 4.474 1.00 96.19 140 LEU A C 1
ATOM 1089 O O . LEU A 1 140 ? 16.796 19.371 5.421 1.00 96.19 140 LEU A O 1
ATOM 1093 N N . GLN A 1 141 ? 17.392 17.660 4.108 1.00 93.75 141 GLN A N 1
ATOM 1094 C CA . GLN A 1 141 ? 18.689 17.454 4.747 1.00 93.75 141 GLN A CA 1
ATOM 1095 C C . GLN A 1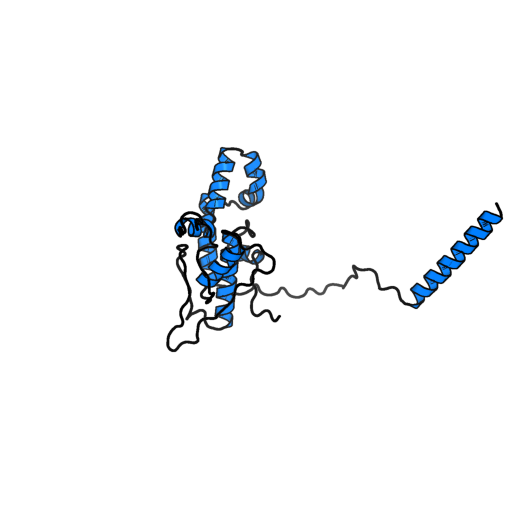 141 ? 19.659 18.614 4.469 1.00 93.75 141 GLN A C 1
ATOM 1097 O O . GLN A 1 141 ? 20.430 18.963 5.361 1.00 93.75 141 GLN A O 1
ATOM 1102 N N . ASP A 1 142 ? 19.600 19.202 3.271 1.00 94.25 142 ASP A N 1
ATOM 1103 C CA . ASP A 1 142 ? 20.448 20.330 2.873 1.00 94.25 142 ASP A CA 1
ATOM 1104 C C . ASP A 1 142 ? 19.934 21.675 3.424 1.00 94.25 142 ASP A C 1
ATOM 1106 O O . ASP A 1 142 ? 20.729 22.543 3.781 1.00 94.25 142 ASP A O 1
ATOM 1110 N N . GLU A 1 143 ? 18.611 21.855 3.502 1.00 96.12 143 GLU A N 1
ATOM 1111 C CA . GLU A 1 143 ? 17.972 23.110 3.925 1.00 96.12 143 GLU A CA 1
ATOM 1112 C C . GLU A 1 143 ? 17.798 23.234 5.450 1.00 96.12 143 GLU A C 1
ATOM 1114 O O . GLU A 1 143 ? 18.059 24.299 6.011 1.00 96.12 143 GLU A O 1
ATOM 1119 N N . ASP A 1 144 ? 17.329 22.176 6.127 1.00 95.31 144 ASP A N 1
ATOM 1120 C CA . ASP A 1 144 ? 16.985 22.191 7.557 1.00 95.31 144 ASP A CA 1
ATOM 1121 C C . ASP A 1 144 ? 17.135 20.796 8.197 1.00 95.31 144 ASP A C 1
ATOM 1123 O O . ASP A 1 144 ? 16.227 19.951 8.204 1.00 95.31 144 ASP A O 1
ATOM 1127 N N . GLU A 1 145 ? 18.297 20.569 8.812 1.00 94.56 145 GLU A N 1
ATOM 1128 C CA . GLU A 1 145 ? 18.636 19.298 9.453 1.00 94.56 145 GLU A CA 1
ATOM 1129 C C . GLU A 1 145 ? 17.699 18.941 10.629 1.00 94.56 145 GLU A C 1
ATOM 1131 O O . GLU A 1 145 ? 17.440 17.759 10.889 1.00 94.56 145 GLU A O 1
ATOM 1136 N N . ASP A 1 146 ? 17.153 19.929 11.341 1.00 95.75 146 ASP A N 1
ATOM 1137 C CA . ASP A 1 146 ? 16.261 19.691 12.478 1.00 95.75 146 ASP A CA 1
ATOM 1138 C C . ASP A 1 146 ? 14.864 19.276 12.004 1.00 95.75 146 ASP A C 1
ATOM 1140 O O . ASP A 1 146 ? 14.275 18.316 12.530 1.00 95.75 146 ASP A O 1
ATOM 1144 N N . ALA A 1 147 ? 14.352 19.919 10.951 1.00 96.12 147 ALA A N 1
ATOM 1145 C CA . ALA A 1 147 ? 13.141 19.481 10.267 1.00 96.12 147 ALA A CA 1
ATOM 1146 C C . ALA A 1 147 ? 13.316 18.081 9.662 1.00 96.12 147 ALA A C 1
ATOM 1148 O O . ALA A 1 147 ? 12.413 17.244 9.794 1.00 96.12 147 ALA A O 1
ATOM 1149 N N . PHE A 1 148 ? 14.483 17.778 9.083 1.00 96.44 148 PHE A N 1
ATOM 1150 C CA . PHE A 1 148 ? 14.810 16.444 8.579 1.00 96.44 148 PHE A CA 1
ATOM 1151 C C . PHE A 1 148 ? 14.762 15.388 9.687 1.00 96.44 148 PHE A C 1
ATOM 1153 O O . PHE A 1 148 ? 14.059 14.378 9.555 1.00 96.44 148 PHE A O 1
ATOM 1160 N N . LYS A 1 149 ? 15.431 15.631 10.821 1.00 96.06 149 LYS A N 1
ATOM 1161 C CA . LYS A 1 149 ? 15.400 14.730 11.985 1.00 96.06 149 LYS A CA 1
ATOM 1162 C C . LYS A 1 149 ? 13.981 14.518 12.495 1.00 96.06 149 LYS A C 1
ATOM 1164 O O . LYS A 1 149 ? 13.625 13.391 12.835 1.00 96.06 149 LYS A O 1
ATOM 1169 N N . LYS A 1 150 ? 13.152 15.564 12.519 1.00 96.56 150 LYS A N 1
ATOM 1170 C CA . LYS A 1 150 ? 11.750 15.475 12.945 1.00 96.56 150 LYS A CA 1
ATOM 1171 C C . LYS A 1 150 ? 10.918 14.625 11.983 1.00 96.56 150 LYS A C 1
ATOM 1173 O O . LYS A 1 150 ? 10.282 13.660 12.415 1.00 96.56 150 LYS A O 1
ATOM 1178 N N . GLN A 1 151 ? 10.949 14.952 10.693 1.00 96.25 151 GLN A N 1
ATOM 1179 C CA . GLN A 1 151 ? 10.127 14.322 9.659 1.00 96.25 151 GLN A CA 1
ATOM 1180 C C . GLN A 1 151 ? 10.543 12.869 9.390 1.00 96.25 151 GLN A C 1
ATOM 1182 O O . GLN A 1 151 ? 9.697 11.978 9.283 1.00 96.25 151 GLN A O 1
ATOM 1187 N N . PHE A 1 152 ? 11.850 12.610 9.326 1.00 97.00 152 PHE A N 1
ATOM 1188 C CA . PHE A 1 152 ? 12.429 11.327 8.927 1.00 97.00 152 PHE A CA 1
ATOM 1189 C C . PHE A 1 152 ? 13.081 10.560 10.088 1.00 97.00 152 PHE A C 1
ATOM 1191 O O . PHE A 1 152 ? 13.808 9.595 9.859 1.00 97.00 152 PHE A O 1
ATOM 1198 N N . SER A 1 153 ? 12.760 10.896 11.343 1.00 97.06 153 SER A N 1
ATOM 1199 C CA . SER A 1 153 ? 13.276 10.225 12.556 1.00 97.06 153 SER A CA 1
ATOM 1200 C C . SER A 1 153 ? 13.266 8.691 12.478 1.00 97.06 153 SER A C 1
ATOM 1202 O O . SER A 1 153 ? 14.245 8.026 12.820 1.00 97.06 153 SER A O 1
ATOM 1204 N N . GLN A 1 154 ? 12.170 8.100 11.993 1.00 97.06 154 GLN A N 1
ATOM 1205 C CA . GLN A 1 154 ? 12.052 6.645 11.856 1.00 97.06 154 GLN A CA 1
ATOM 1206 C C . GLN A 1 154 ? 12.894 6.082 10.704 1.00 97.06 154 GLN A C 1
ATOM 1208 O O . GLN A 1 154 ? 13.360 4.947 10.805 1.00 97.06 154 GLN A O 1
ATOM 1213 N N . PHE A 1 155 ? 13.119 6.845 9.633 1.00 96.56 155 PHE A N 1
ATOM 1214 C CA . PHE A 1 155 ? 14.020 6.449 8.546 1.00 96.56 155 PHE A CA 1
ATOM 1215 C C . PHE A 1 155 ? 15.465 6.415 9.043 1.00 96.56 155 PHE A C 1
ATOM 1217 O O . PHE A 1 155 ? 16.136 5.397 8.868 1.00 96.56 155 PHE A O 1
ATOM 1224 N N . ILE A 1 156 ? 15.887 7.448 9.782 1.00 95.69 156 ILE A N 1
ATOM 1225 C CA . ILE A 1 156 ? 17.204 7.519 10.432 1.00 95.69 156 ILE A CA 1
ATOM 1226 C C . ILE A 1 156 ? 17.391 6.321 11.373 1.00 95.69 156 ILE A C 1
ATOM 1228 O O . ILE A 1 156 ? 18.367 5.579 11.256 1.00 95.69 156 ILE A O 1
ATOM 1232 N N . LYS A 1 157 ? 16.407 6.049 12.244 1.00 97.00 157 LYS A N 1
ATOM 1233 C CA . LYS A 1 157 ? 16.435 4.905 13.174 1.00 97.00 157 LYS A CA 1
ATOM 1234 C C . LYS A 1 157 ? 16.597 3.555 12.464 1.00 97.00 157 LYS A C 1
ATOM 1236 O O . LYS A 1 157 ? 17.234 2.650 12.999 1.00 97.00 157 LYS A O 1
ATOM 1241 N N . ASN A 1 158 ? 16.017 3.408 11.274 1.00 95.75 158 ASN A N 1
ATOM 1242 C CA . ASN A 1 158 ? 16.082 2.180 10.480 1.00 95.75 158 ASN A CA 1
ATOM 1243 C C . ASN A 1 158 ? 17.223 2.172 9.448 1.00 95.75 158 ASN A C 1
ATOM 1245 O O . ASN A 1 158 ? 17.329 1.196 8.705 1.00 95.75 158 ASN A O 1
ATOM 1249 N N . LYS A 1 159 ? 18.085 3.201 9.428 1.00 95.25 159 LYS A N 1
ATOM 1250 C CA . LYS A 1 159 ? 19.212 3.358 8.490 1.00 95.25 159 LYS A CA 1
ATOM 1251 C C . LYS A 1 159 ? 18.778 3.363 7.015 1.00 95.25 159 LYS A C 1
ATOM 1253 O O . LYS A 1 159 ? 19.444 2.791 6.153 1.00 95.25 159 LYS A O 1
ATOM 1258 N N . ILE A 1 160 ? 17.637 3.986 6.734 1.00 95.12 160 ILE A N 1
ATOM 1259 C CA . ILE A 1 160 ? 17.115 4.165 5.375 1.00 95.12 160 ILE A CA 1
ATOM 1260 C C . ILE A 1 160 ? 17.479 5.580 4.924 1.00 95.12 160 ILE A C 1
ATOM 1262 O O . ILE A 1 160 ? 17.132 6.549 5.596 1.00 95.12 160 ILE A O 1
ATOM 1266 N N . THR A 1 161 ? 18.200 5.678 3.810 1.00 95.31 161 THR A N 1
ATOM 1267 C CA . THR A 1 161 ? 18.678 6.926 3.205 1.00 95.31 161 THR A CA 1
ATOM 1268 C C . THR A 1 161 ? 17.938 7.180 1.894 1.00 95.31 161 THR A C 1
ATOM 1270 O O . THR A 1 161 ? 17.277 6.287 1.363 1.00 95.31 161 THR A O 1
ATOM 1273 N N . ALA A 1 162 ? 18.046 8.393 1.349 1.00 95.75 162 ALA A N 1
ATOM 1274 C CA . ALA A 1 162 ? 17.434 8.726 0.064 1.00 95.75 162 ALA A CA 1
ATOM 1275 C C . ALA A 1 162 ? 17.883 7.767 -1.060 1.00 95.75 162 ALA A C 1
ATOM 1277 O O . ALA A 1 162 ? 17.059 7.299 -1.845 1.00 95.75 162 ALA A O 1
ATOM 1278 N N . ASP A 1 163 ? 19.167 7.402 -1.087 1.00 94.69 163 ASP A N 1
ATOM 1279 C CA . ASP A 1 163 ? 19.751 6.592 -2.164 1.00 94.69 163 ASP A CA 1
ATOM 1280 C C . ASP A 1 163 ? 19.355 5.113 -2.099 1.00 94.69 163 ASP A C 1
ATOM 1282 O O . ASP A 1 163 ? 19.259 4.442 -3.126 1.00 94.69 163 ASP A O 1
ATOM 1286 N N . ASN A 1 164 ? 19.096 4.578 -0.900 1.00 95.38 164 ASN A N 1
ATOM 1287 C CA . ASN A 1 164 ? 18.747 3.165 -0.738 1.00 95.38 164 ASN A CA 1
ATOM 1288 C C . ASN A 1 164 ? 17.237 2.883 -0.850 1.00 95.38 164 ASN A C 1
ATOM 1290 O O . ASN A 1 164 ? 16.829 1.716 -0.855 1.00 95.38 164 ASN A O 1
ATOM 1294 N N . LEU A 1 165 ? 16.414 3.927 -0.986 1.00 94.81 165 LEU A N 1
ATOM 1295 C CA . LEU A 1 165 ? 14.960 3.825 -0.976 1.00 94.81 165 LEU A CA 1
ATOM 1296 C C . LEU A 1 165 ? 14.406 3.072 -2.199 1.00 94.81 165 LEU A C 1
ATOM 1298 O O . LEU A 1 165 ? 13.586 2.166 -2.040 1.00 94.81 165 LEU A O 1
ATOM 1302 N N . GLU A 1 166 ? 14.896 3.368 -3.407 1.00 96.06 166 GLU A N 1
ATOM 1303 C CA . GLU A 1 166 ? 14.484 2.648 -4.625 1.00 96.06 166 GLU A CA 1
ATOM 1304 C C . GLU A 1 166 ? 14.872 1.164 -4.548 1.00 96.06 166 GLU A C 1
ATOM 1306 O O . GLU A 1 166 ? 14.067 0.279 -4.849 1.00 96.06 166 GLU A O 1
ATOM 1311 N N . ALA A 1 167 ? 16.086 0.872 -4.072 1.00 97.00 167 ALA A N 1
ATOM 1312 C CA . ALA A 1 167 ? 16.558 -0.498 -3.899 1.00 97.00 167 ALA A CA 1
ATOM 1313 C C . ALA A 1 167 ? 15.711 -1.279 -2.878 1.00 97.00 167 ALA A C 1
ATOM 1315 O O . ALA A 1 167 ? 15.468 -2.473 -3.064 1.00 97.00 167 ALA A O 1
ATOM 1316 N N . MET A 1 168 ? 15.234 -0.620 -1.816 1.00 97.62 168 MET A N 1
ATOM 1317 C CA . MET A 1 168 ? 14.320 -1.216 -0.839 1.00 97.62 168 MET A CA 1
ATOM 1318 C C . MET A 1 168 ? 12.996 -1.641 -1.492 1.00 97.62 168 MET A C 1
ATOM 1320 O O . MET A 1 168 ? 12.556 -2.770 -1.274 1.00 97.62 168 MET A O 1
ATOM 1324 N N . TYR A 1 169 ? 12.381 -0.789 -2.321 1.00 98.25 169 TYR A N 1
ATOM 1325 C CA . TYR A 1 169 ? 11.124 -1.135 -2.999 1.00 98.25 169 TYR A CA 1
ATOM 1326 C C . TYR A 1 169 ? 11.308 -2.201 -4.083 1.00 98.25 169 TYR A C 1
ATOM 1328 O O . TYR A 1 169 ? 10.507 -3.130 -4.144 1.00 98.25 169 TYR A O 1
ATOM 1336 N N . LYS A 1 170 ? 12.400 -2.171 -4.859 1.00 97.88 170 LYS A N 1
ATOM 1337 C CA . LYS A 1 170 ? 12.723 -3.259 -5.805 1.00 97.88 170 LYS A CA 1
ATOM 1338 C C . LYS A 1 170 ? 12.827 -4.615 -5.101 1.00 97.88 170 LYS A C 1
ATOM 1340 O O . LYS A 1 170 ? 12.219 -5.591 -5.538 1.00 97.88 170 LYS A O 1
ATOM 1345 N N . LYS A 1 171 ? 13.533 -4.665 -3.964 1.00 97.75 171 LYS A N 1
ATOM 1346 C CA . LYS A 1 171 ? 13.628 -5.876 -3.129 1.00 97.75 171 LYS A CA 1
ATOM 1347 C C . LYS A 1 171 ? 12.265 -6.305 -2.586 1.00 97.75 171 LYS A C 1
ATOM 1349 O O . LYS A 1 171 ? 11.977 -7.496 -2.576 1.00 97.75 171 LYS A O 1
ATOM 1354 N N . CYS A 1 172 ? 11.424 -5.352 -2.184 1.00 98.19 172 CYS A N 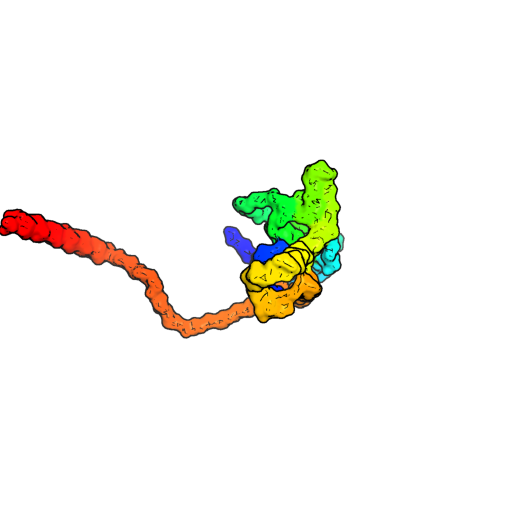1
ATOM 1355 C CA . CYS A 1 172 ? 10.058 -5.624 -1.744 1.00 98.19 172 CYS A CA 1
ATOM 1356 C C . CYS A 1 172 ? 9.225 -6.279 -2.853 1.00 98.19 172 CYS A C 1
ATOM 1358 O O . CYS A 1 172 ? 8.605 -7.311 -2.614 1.00 98.19 172 CYS A O 1
ATOM 1360 N N . HIS A 1 173 ? 9.256 -5.739 -4.076 1.00 98.44 173 HIS A N 1
ATOM 1361 C CA . HIS A 1 173 ? 8.511 -6.293 -5.212 1.00 98.44 173 HIS A CA 1
ATOM 1362 C C . HIS A 1 173 ? 8.945 -7.733 -5.517 1.00 98.44 173 HIS A C 1
ATOM 1364 O O . HIS A 1 173 ? 8.099 -8.614 -5.671 1.00 98.44 173 HIS A O 1
ATOM 1370 N N . ALA A 1 174 ? 10.258 -7.988 -5.535 1.00 98.31 174 ALA A N 1
ATOM 1371 C CA . ALA A 1 174 ? 10.804 -9.329 -5.729 1.00 98.31 174 ALA A CA 1
ATOM 1372 C C . ALA A 1 174 ? 10.385 -10.290 -4.602 1.00 98.31 174 ALA A C 1
ATOM 1374 O O . ALA A 1 174 ? 9.927 -11.399 -4.870 1.00 98.31 174 ALA A O 1
ATOM 1375 N N . ALA A 1 175 ? 10.472 -9.853 -3.342 1.00 98.06 175 ALA A N 1
ATOM 1376 C CA . ALA A 1 175 ? 10.096 -10.666 -2.188 1.00 98.06 175 ALA A CA 1
ATOM 1377 C C . ALA A 1 175 ? 8.591 -10.990 -2.157 1.00 98.06 175 ALA A C 1
ATOM 1379 O O . ALA A 1 175 ? 8.212 -12.100 -1.793 1.00 98.06 175 ALA A O 1
ATOM 1380 N N . ILE A 1 176 ? 7.735 -10.049 -2.571 1.00 98.12 176 ILE A N 1
ATOM 1381 C CA . ILE A 1 176 ? 6.287 -10.268 -2.701 1.00 98.12 176 ILE A CA 1
ATOM 1382 C C . ILE A 1 176 ? 5.986 -11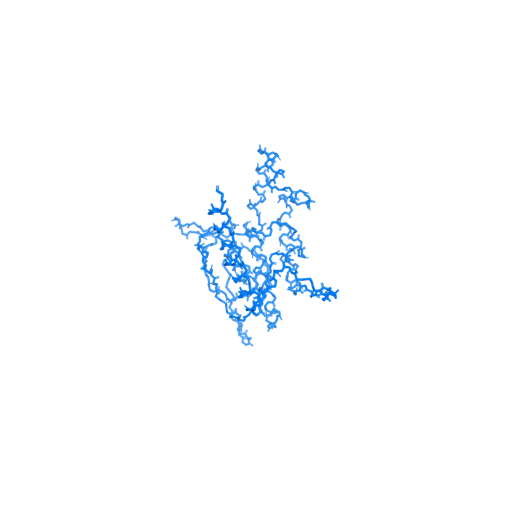.318 -3.772 1.00 98.12 176 ILE A C 1
ATOM 1384 O O . ILE A 1 176 ? 5.134 -12.175 -3.553 1.00 98.12 176 ILE A O 1
ATOM 1388 N N . ARG A 1 177 ? 6.668 -11.259 -4.923 1.00 97.31 177 ARG A N 1
ATOM 1389 C CA . ARG A 1 177 ? 6.488 -12.251 -5.993 1.00 97.31 177 ARG A CA 1
ATOM 1390 C C . ARG A 1 177 ? 6.965 -13.640 -5.579 1.00 97.31 177 ARG A C 1
ATOM 1392 O O . ARG A 1 177 ? 6.317 -14.612 -5.943 1.00 97.31 177 ARG A O 1
ATOM 1399 N N . ALA A 1 178 ? 8.048 -13.718 -4.807 1.00 97.00 178 ALA A N 1
ATOM 1400 C CA . ALA A 1 178 ? 8.574 -14.981 -4.300 1.00 97.00 178 ALA A CA 1
ATOM 1401 C C . ALA A 1 178 ? 7.656 -15.634 -3.250 1.00 97.00 178 ALA A C 1
ATOM 1403 O O . ALA A 1 178 ? 7.459 -16.844 -3.283 1.00 97.00 178 ALA A O 1
ATOM 1404 N N . ASP A 1 179 ? 7.092 -14.851 -2.323 1.00 96.19 179 ASP A N 1
ATOM 1405 C CA . ASP A 1 179 ? 6.179 -15.360 -1.292 1.00 96.19 179 ASP A CA 1
ATOM 1406 C C . ASP A 1 179 ? 5.058 -14.355 -0.967 1.00 96.19 179 ASP A C 1
ATOM 1408 O O . ASP A 1 179 ? 5.193 -13.531 -0.055 1.00 96.19 179 ASP A O 1
ATOM 1412 N N . PRO A 1 180 ? 3.899 -14.416 -1.643 1.00 96.38 180 PRO A N 1
ATOM 1413 C CA . PRO A 1 180 ? 2.777 -13.532 -1.343 1.00 96.38 180 PRO A CA 1
ATOM 1414 C C . PRO A 1 180 ? 1.917 -14.019 -0.159 1.00 96.38 180 PRO A C 1
ATOM 1416 O O . PRO A 1 180 ? 0.932 -13.359 0.207 1.00 96.38 180 PRO A O 1
ATOM 1419 N N . SER A 1 181 ? 2.258 -15.150 0.473 1.00 93.56 181 SER A N 1
ATOM 1420 C CA . SER A 1 181 ? 1.399 -15.825 1.451 1.00 93.56 181 SER A CA 1
ATOM 1421 C C . SER A 1 181 ? 1.147 -14.976 2.708 1.00 93.56 181 SER A C 1
ATOM 1423 O O . SER A 1 181 ? 2.040 -14.268 3.185 1.00 93.56 181 SER A O 1
ATOM 1425 N N . PRO A 1 182 ? -0.059 -14.988 3.305 1.00 89.81 182 PRO A N 1
ATOM 1426 C CA . PRO A 1 182 ? -0.303 -14.317 4.581 1.00 89.81 182 PRO A CA 1
ATOM 1427 C C . PRO A 1 182 ? 0.562 -14.888 5.706 1.00 89.81 182 PRO A C 1
ATOM 1429 O O . PRO A 1 182 ? 0.860 -16.079 5.742 1.00 89.81 182 PRO A O 1
ATOM 1432 N N . LYS A 1 183 ? 0.916 -14.056 6.690 1.00 85.06 183 LYS A N 1
ATOM 1433 C CA . LYS A 1 183 ? 1.598 -14.556 7.890 1.00 85.06 183 LYS A CA 1
ATOM 1434 C C . LYS A 1 183 ? 0.700 -15.549 8.637 1.00 85.06 183 LYS A C 1
ATOM 1436 O O . LYS A 1 183 ? -0.482 -15.273 8.850 1.00 85.06 183 LYS A O 1
ATOM 1441 N N . ALA A 1 184 ? 1.283 -16.657 9.098 1.00 83.25 184 ALA A N 1
ATOM 1442 C CA . ALA A 1 184 ? 0.586 -17.628 9.934 1.00 83.25 184 ALA A CA 1
ATOM 1443 C C . ALA A 1 184 ? -0.054 -16.945 11.154 1.00 83.25 184 ALA A C 1
ATOM 1445 O O . ALA A 1 184 ? 0.558 -16.096 11.819 1.00 83.25 184 ALA A O 1
ATOM 1446 N N . LYS A 1 185 ? -1.308 -17.307 11.443 1.00 81.69 185 LYS A N 1
ATOM 1447 C CA . LYS A 1 185 ? -2.007 -16.813 12.631 1.00 81.69 185 LYS A CA 1
ATOM 1448 C C . LYS A 1 185 ? -1.267 -17.320 13.865 1.00 81.69 185 LYS A C 1
ATOM 1450 O O . LYS A 1 185 ? -0.965 -18.502 13.959 1.00 81.69 185 LYS A O 1
ATOM 1455 N N . LYS A 1 186 ? -0.981 -16.417 14.805 1.00 82.81 186 LYS A N 1
ATOM 1456 C CA . LYS A 1 186 ? -0.455 -16.812 16.114 1.00 82.81 186 LYS A CA 1
ATOM 1457 C C . LYS A 1 186 ? -1.523 -17.605 16.861 1.00 82.81 186 LYS A C 1
ATOM 1459 O O . LYS A 1 186 ? -2.700 -17.236 16.798 1.00 82.81 186 LYS A O 1
ATOM 1464 N N . ASP A 1 187 ? -1.096 -18.620 17.601 1.00 84.25 187 ASP A N 1
ATOM 1465 C CA . ASP A 1 187 ? -1.991 -19.393 18.452 1.00 84.25 187 ASP A CA 1
ATOM 1466 C C . ASP A 1 187 ? -2.710 -18.485 19.448 1.00 84.25 187 ASP A C 1
ATOM 1468 O O . ASP A 1 187 ? -2.140 -17.533 20.003 1.00 84.25 187 ASP A O 1
ATOM 1472 N N . LYS A 1 188 ? -3.999 -18.765 19.656 1.00 84.06 188 LYS A N 1
ATOM 1473 C CA . LYS A 1 188 ? -4.789 -18.064 20.664 1.00 84.06 188 LYS A CA 1
ATOM 1474 C C . LYS A 1 188 ? -4.214 -18.428 22.027 1.00 84.06 188 LYS A C 1
ATOM 1476 O O . LYS A 1 188 ? -4.332 -19.566 22.464 1.00 84.06 188 LYS A O 1
ATOM 1481 N N . LYS A 1 189 ? -3.594 -17.454 22.694 1.00 86.38 189 LYS A N 1
ATOM 1482 C CA . LYS A 1 189 ? -3.177 -17.618 24.087 1.00 86.38 189 LYS A CA 1
ATOM 1483 C C . LYS A 1 189 ? -4.415 -17.836 24.950 1.00 86.38 189 LYS A C 1
ATOM 1485 O O . LYS A 1 189 ? -5.407 -17.126 24.770 1.00 86.38 189 LYS A O 1
ATOM 1490 N N . ASP A 1 190 ? -4.330 -18.769 25.890 1.00 84.88 190 ASP A N 1
ATOM 1491 C CA . ASP A 1 190 ? -5.337 -18.893 26.933 1.00 84.88 190 ASP A CA 1
ATOM 1492 C C . ASP A 1 190 ? -5.226 -17.669 27.854 1.00 84.88 190 ASP A C 1
ATOM 1494 O O . ASP A 1 190 ? -4.210 -17.447 28.518 1.00 84.88 190 ASP A O 1
ATOM 1498 N N . VAL A 1 191 ? -6.221 -16.785 27.785 1.00 87.00 191 VAL A N 1
ATOM 1499 C CA . VAL A 1 191 ? -6.251 -15.527 28.533 1.00 87.00 191 VAL A CA 1
ATOM 1500 C C . VAL A 1 191 ? -7.555 -15.472 29.305 1.00 87.00 191 VAL A C 1
ATOM 1502 O O . VAL A 1 191 ? -8.639 -15.563 28.728 1.00 87.00 191 VAL A O 1
ATOM 1505 N N . LYS A 1 192 ? -7.458 -15.225 30.616 1.00 88.50 192 LYS A N 1
ATOM 1506 C CA . LYS A 1 192 ? -8.624 -14.964 31.462 1.00 88.50 192 LYS A CA 1
ATOM 1507 C C . LYS A 1 192 ? -9.387 -13.753 30.920 1.00 88.50 192 LYS A C 1
ATOM 1509 O O . LYS A 1 192 ? -8.889 -12.625 30.958 1.00 88.50 192 LYS A O 1
ATOM 1514 N N . VAL A 1 193 ? -10.601 -13.980 30.419 1.00 87.81 193 VAL A N 1
ATOM 1515 C CA . VAL A 1 193 ? -11.413 -12.932 29.790 1.00 87.81 193 VAL A CA 1
ATOM 1516 C C . VAL A 1 193 ? -11.824 -11.896 30.837 1.00 87.81 193 VAL A C 1
ATOM 1518 O O . VAL A 1 193 ? -12.700 -12.129 31.670 1.00 87.81 193 VAL A O 1
ATOM 1521 N N . LYS A 1 194 ? -11.187 -10.722 30.792 1.00 92.00 194 LYS A N 1
ATOM 1522 C CA . LYS A 1 194 ? -11.567 -9.557 31.596 1.00 92.00 194 LYS A CA 1
ATOM 1523 C C . LYS A 1 194 ? -12.653 -8.766 30.874 1.00 92.00 194 LYS A C 1
ATOM 1525 O O . LYS A 1 194 ? -12.550 -8.485 29.681 1.00 92.00 194 LYS A O 1
ATOM 1530 N N . ARG A 1 195 ? -13.685 -8.353 31.611 1.00 90.88 195 ARG A N 1
ATOM 1531 C CA . ARG A 1 195 ? -14.710 -7.446 31.090 1.00 90.88 195 ARG A CA 1
ATOM 1532 C C . ARG A 1 195 ? -14.207 -6.002 31.167 1.00 90.88 195 ARG A C 1
ATOM 1534 O O . ARG A 1 195 ? -13.998 -5.485 32.258 1.00 90.88 195 ARG A O 1
ATOM 1541 N N . TRP A 1 196 ? -14.044 -5.361 30.014 1.00 94.00 196 TRP A N 1
ATOM 1542 C CA . TRP A 1 196 ? -13.622 -3.954 29.920 1.00 94.00 196 TRP A CA 1
ATOM 1543 C C . TRP A 1 196 ? -14.795 -2.971 29.989 1.00 94.00 196 TRP A C 1
ATOM 1545 O O . TRP A 1 196 ? -14.654 -1.860 30.487 1.00 94.00 196 TRP A O 1
ATOM 1555 N N . ASN A 1 197 ? -15.975 -3.407 29.544 1.00 95.12 197 ASN A N 1
ATOM 1556 C CA . ASN A 1 197 ? -17.176 -2.578 29.489 1.00 95.12 197 ASN A CA 1
ATOM 1557 C C . ASN A 1 197 ? -18.099 -2.863 30.675 1.00 95.12 197 ASN A C 1
ATOM 1559 O O . ASN A 1 197 ? -18.254 -4.017 31.088 1.00 95.12 197 ASN A O 1
ATOM 1563 N N . ARG A 1 198 ? -18.797 -1.838 31.181 1.00 92.81 198 ARG A N 1
ATOM 1564 C CA . ARG A 1 198 ? -19.788 -2.024 32.255 1.00 92.81 198 ARG A CA 1
ATOM 1565 C C . ARG A 1 198 ? -20.832 -3.071 31.860 1.00 92.81 198 ARG A C 1
ATOM 1567 O O . ARG A 1 198 ? -21.239 -3.186 30.701 1.00 92.81 198 ARG A O 1
ATOM 1574 N N . ALA A 1 199 ? -21.265 -3.856 32.841 1.00 93.62 199 ALA A N 1
ATOM 1575 C CA . ALA A 1 199 ? -22.367 -4.780 32.638 1.00 93.62 199 ALA A CA 1
ATOM 1576 C C . ALA A 1 199 ? -23.661 -4.019 32.342 1.00 93.62 199 ALA A C 1
ATOM 1578 O O . ALA A 1 199 ? -23.936 -2.980 32.949 1.00 93.62 199 ALA A O 1
ATOM 1579 N N . LYS A 1 200 ? -24.461 -4.535 31.401 1.00 95.69 200 LYS A N 1
ATOM 1580 C CA . LYS A 1 200 ? -25.794 -3.988 31.145 1.00 95.69 200 LYS A CA 1
ATOM 1581 C C . LYS A 1 200 ? -26.614 -4.174 32.419 1.00 95.69 200 LYS A C 1
ATOM 1583 O O . LYS A 1 200 ? -26.838 -5.299 32.852 1.00 95.69 200 LYS A O 1
ATOM 1588 N N . ILE A 1 201 ? -27.033 -3.059 33.012 1.00 96.31 201 ILE A N 1
ATOM 1589 C CA . ILE A 1 201 ? -27.846 -3.052 34.231 1.00 96.31 201 ILE A CA 1
ATOM 1590 C C . ILE A 1 201 ? -29.159 -3.783 33.943 1.00 96.31 201 ILE A C 1
ATOM 1592 O O . ILE A 1 201 ? -29.825 -3.468 32.947 1.00 96.31 201 ILE A O 1
ATOM 1596 N N . SER A 1 202 ? -29.521 -4.731 34.807 1.00 97.25 202 SER A N 1
ATOM 1597 C CA . SER A 1 202 ? -30.766 -5.496 34.690 1.00 97.25 202 SER A CA 1
ATOM 1598 C C . SER A 1 202 ? -31.998 -4.597 34.836 1.00 97.25 202 SER A C 1
ATOM 1600 O O . SER A 1 202 ? -31.932 -3.513 35.418 1.00 97.25 202 SER A O 1
ATOM 1602 N N . ILE A 1 203 ? -33.152 -5.041 34.329 1.00 97.19 203 ILE A N 1
ATOM 1603 C CA . ILE A 1 203 ? -34.400 -4.271 34.445 1.00 97.19 203 ILE A CA 1
ATOM 1604 C C . ILE A 1 203 ? -34.791 -4.016 35.907 1.00 97.19 203 ILE A C 1
ATOM 1606 O O . ILE A 1 203 ? -35.242 -2.921 36.229 1.00 97.19 203 ILE A O 1
ATOM 1610 N N . LYS A 1 204 ? -34.538 -4.986 36.796 1.00 97.19 204 LYS A N 1
ATOM 1611 C CA . LYS A 1 204 ? -34.767 -4.861 38.239 1.00 97.19 204 LYS A CA 1
ATOM 1612 C C . LYS A 1 204 ? -33.897 -3.756 38.837 1.00 97.19 204 LYS A C 1
ATOM 1614 O O . LYS A 1 204 ? -34.429 -2.785 39.352 1.00 97.19 204 LYS A O 1
ATOM 1619 N N . GLN A 1 205 ? -32.581 -3.816 38.621 1.00 97.00 205 GLN A N 1
ATOM 1620 C CA . GLN A 1 205 ? -31.653 -2.773 39.077 1.00 97.00 205 GLN A CA 1
ATOM 1621 C C . GLN A 1 205 ? -31.992 -1.384 38.504 1.00 97.00 205 GLN A C 1
ATOM 1623 O O . GLN A 1 205 ? -31.805 -0.380 39.184 1.00 97.00 205 GLN A O 1
ATOM 1628 N N . ARG A 1 206 ? -32.504 -1.298 37.265 1.00 97.38 206 ARG A N 1
ATOM 1629 C CA . ARG A 1 206 ? -32.980 -0.026 36.690 1.00 97.38 206 ARG A CA 1
ATOM 1630 C C . ARG A 1 206 ? -34.208 0.507 37.432 1.00 97.38 206 ARG A C 1
ATOM 1632 O O . ARG A 1 206 ? -34.215 1.684 37.781 1.00 97.38 206 ARG A O 1
ATOM 1639 N N . LYS A 1 207 ? -35.217 -0.338 37.676 1.00 97.44 207 LYS A N 1
ATOM 1640 C CA . LYS A 1 207 ? -36.439 0.030 38.414 1.00 97.44 207 LYS A CA 1
ATOM 1641 C C . LYS A 1 207 ? -36.119 0.432 39.855 1.00 97.44 207 LYS A C 1
ATOM 1643 O O . LYS A 1 207 ? -36.562 1.489 40.299 1.00 97.44 207 LYS A O 1
ATOM 1648 N N . ASP A 1 208 ? -35.279 -0.345 40.531 1.00 97.50 208 ASP A N 1
ATOM 1649 C CA . ASP A 1 208 ? -34.850 -0.076 41.904 1.00 97.50 208 ASP A CA 1
ATOM 1650 C C . ASP A 1 208 ? -34.079 1.244 41.990 1.00 97.50 208 ASP A C 1
ATOM 1652 O O . ASP A 1 208 ? -34.373 2.067 42.852 1.00 97.50 208 ASP A O 1
ATOM 1656 N N . ARG A 1 209 ? -33.177 1.520 41.036 1.00 96.62 209 ARG A N 1
ATOM 1657 C CA . ARG A 1 209 ? -32.463 2.804 40.964 1.00 96.62 209 ARG A CA 1
ATOM 1658 C C . ARG A 1 209 ? -33.415 3.989 40.805 1.00 96.62 209 ARG A C 1
ATOM 1660 O O . ARG A 1 209 ? -33.187 5.030 41.411 1.00 96.62 209 ARG A O 1
ATOM 1667 N N . VAL A 1 210 ? -34.461 3.865 39.984 1.00 97.31 210 VAL A N 1
ATOM 1668 C CA . VAL A 1 210 ? -35.471 4.928 39.827 1.00 97.31 210 VAL A CA 1
ATOM 1669 C C . VAL A 1 210 ? -36.241 5.130 41.130 1.00 97.31 210 VAL A C 1
ATOM 1671 O O . VAL A 1 210 ? -36.398 6.270 41.558 1.00 97.31 210 VAL A O 1
ATOM 1674 N N . LYS A 1 211 ? -36.671 4.046 41.789 1.00 97.00 211 LYS A N 1
ATOM 1675 C CA . LYS A 1 211 ? -37.368 4.118 43.080 1.00 97.00 211 LYS A CA 1
ATOM 1676 C C . LYS A 1 211 ? -36.497 4.784 44.149 1.00 97.00 211 LYS A C 1
ATOM 1678 O O . LYS A 1 211 ? -36.956 5.710 44.804 1.00 97.00 211 LYS A O 1
ATOM 1683 N N . GLN A 1 212 ? -35.235 4.369 44.266 1.00 97.12 212 GLN A N 1
ATOM 1684 C CA . GLN A 1 212 ? -34.264 4.956 45.195 1.00 97.12 212 GLN A CA 1
ATOM 1685 C C . GLN A 1 212 ? -34.058 6.450 44.937 1.00 97.12 212 GLN A C 1
ATOM 1687 O O . GLN A 1 212 ? -34.075 7.232 45.880 1.00 97.12 212 GLN A O 1
ATOM 1692 N N . LYS A 1 213 ? -33.934 6.862 43.668 1.00 97.31 213 LYS A N 1
ATOM 1693 C CA . LYS A 1 213 ? -33.809 8.282 43.310 1.00 97.31 213 LYS A CA 1
ATOM 1694 C C . LYS A 1 213 ? -35.043 9.103 43.682 1.00 97.31 213 LYS A C 1
ATOM 1696 O O . LYS A 1 213 ? -34.883 10.205 44.185 1.00 97.31 213 LYS A O 1
ATOM 1701 N N . LYS A 1 214 ? -36.253 8.573 43.462 1.00 96.94 214 LYS A N 1
ATOM 1702 C CA . LYS A 1 214 ? -37.498 9.255 43.854 1.00 96.94 214 LYS A CA 1
ATOM 1703 C C . LYS A 1 214 ? -37.598 9.436 45.370 1.00 96.94 214 LYS A C 1
ATOM 1705 O O . LYS A 1 214 ? -37.916 10.524 45.821 1.00 96.94 214 LYS A O 1
ATOM 1710 N N . VAL A 1 215 ? -37.295 8.390 46.144 1.00 97.19 215 VAL A N 1
ATOM 1711 C CA . VAL A 1 215 ? -37.330 8.447 47.617 1.00 97.19 215 VAL A CA 1
ATOM 1712 C C . VAL A 1 215 ? -36.286 9.420 48.164 1.00 97.19 215 VAL A C 1
ATOM 1714 O O . VAL A 1 215 ? -36.595 10.192 49.060 1.00 97.19 215 VAL A O 1
ATOM 1717 N N . ALA A 1 216 ? -35.064 9.401 47.623 1.00 96.38 216 ALA A N 1
ATOM 1718 C CA . ALA A 1 216 ? -34.014 10.329 48.039 1.00 96.38 216 ALA A CA 1
ATOM 1719 C C . ALA A 1 216 ? -34.403 11.792 47.783 1.00 96.38 216 ALA A C 1
ATOM 1721 O O . ALA A 1 216 ? -34.150 12.632 48.632 1.00 96.38 216 ALA A O 1
ATOM 1722 N N . TYR A 1 217 ? -35.049 12.074 46.649 1.00 96.25 217 TYR A N 1
ATOM 1723 C CA . TYR A 1 217 ? -35.509 13.419 46.310 1.00 96.25 217 TYR A CA 1
ATOM 1724 C C . TYR A 1 217 ? -36.633 13.913 47.231 1.00 96.25 217 TYR A C 1
ATOM 1726 O O . TYR A 1 217 ? -36.566 15.032 47.715 1.00 96.25 217 TYR A O 1
ATOM 1734 N N . LEU A 1 218 ? -37.625 13.067 47.536 1.00 95.62 218 LEU A N 1
ATOM 1735 C CA . LEU A 1 218 ? -38.690 13.428 48.485 1.00 95.62 218 LEU A CA 1
ATOM 1736 C C . LEU A 1 218 ? -38.134 13.751 49.878 1.00 95.62 218 LEU A C 1
ATOM 1738 O O . LEU A 1 218 ? -38.540 14.736 50.474 1.00 95.62 218 LEU A O 1
ATOM 1742 N N . LYS A 1 219 ? -37.145 12.982 50.352 1.00 94.19 219 LYS A N 1
ATOM 1743 C CA . LYS A 1 219 ? -36.460 13.270 51.621 1.00 94.19 219 LYS A CA 1
ATOM 1744 C C . LYS A 1 219 ? -35.662 14.575 51.614 1.00 94.19 219 LYS A C 1
ATOM 1746 O O . LYS A 1 219 ? -35.465 15.147 52.674 1.00 94.19 219 LYS A O 1
ATOM 1751 N N . GLN A 1 220 ? -35.139 14.994 50.460 1.00 93.50 220 GLN A N 1
ATOM 1752 C CA . GLN A 1 220 ? -34.454 16.284 50.345 1.00 93.50 220 GLN A CA 1
ATOM 1753 C C . GLN A 1 220 ? -35.445 17.442 50.464 1.00 93.50 220 GLN A C 1
ATOM 1755 O O . GLN A 1 220 ? -35.137 18.393 51.161 1.00 93.50 220 GLN A O 1
ATOM 1760 N N . LEU A 1 221 ? -36.626 17.323 49.850 1.00 92.31 221 LEU A N 1
ATOM 1761 C CA . LEU A 1 221 ? -37.682 18.334 49.961 1.00 92.31 221 LEU A CA 1
ATOM 1762 C C . LEU A 1 221 ? -38.205 18.463 51.396 1.00 92.31 221 LEU A C 1
ATOM 1764 O O . LEU A 1 221 ? -38.279 19.567 51.905 1.00 92.31 221 LEU A O 1
ATOM 1768 N N . GLU A 1 222 ? -38.495 17.343 52.068 1.00 89.38 222 GLU A N 1
ATOM 1769 C CA . GLU A 1 222 ? -38.937 17.368 53.474 1.00 89.38 222 GLU A CA 1
ATOM 1770 C C . GLU A 1 222 ? -37.901 18.040 54.392 1.00 89.38 222 GLU A C 1
ATOM 1772 O O . GLU A 1 222 ? -38.270 18.787 55.284 1.00 89.38 222 GLU A O 1
ATOM 1777 N N . ALA A 1 223 ? -36.605 17.823 54.149 1.00 86.50 223 ALA A N 1
ATOM 1778 C CA . ALA A 1 223 ? -35.544 18.456 54.930 1.00 86.50 223 ALA A CA 1
ATOM 1779 C C . ALA A 1 223 ? -35.333 19.947 54.603 1.00 86.50 223 ALA A C 1
ATOM 1781 O O . ALA A 1 223 ? -34.883 20.677 55.475 1.00 86.50 223 ALA A O 1
ATOM 1782 N N . GLU A 1 224 ? -35.622 20.388 53.374 1.00 82.38 224 GLU A N 1
ATOM 1783 C CA . GLU A 1 224 ? -35.617 21.812 52.992 1.00 82.38 224 GLU A CA 1
ATOM 1784 C C . GLU A 1 224 ? -36.843 22.559 53.539 1.00 82.38 224 GLU A C 1
ATOM 1786 O O . GLU A 1 224 ? -36.749 23.750 53.803 1.00 82.38 224 GLU A O 1
ATOM 1791 N N . ASP A 1 225 ? -37.978 21.873 53.708 1.00 76.44 225 ASP A N 1
ATOM 1792 C CA . ASP A 1 225 ? -39.194 22.442 54.304 1.00 76.44 225 ASP A CA 1
ATOM 1793 C C . ASP A 1 225 ? -39.121 22.517 55.850 1.00 76.44 225 ASP A C 1
ATOM 1795 O O . ASP A 1 225 ? -39.849 23.304 56.459 1.00 76.44 225 ASP A O 1
ATOM 1799 N N . ASP A 1 226 ? -38.263 21.701 56.482 1.00 66.06 226 ASP A N 1
ATOM 1800 C CA . ASP A 1 226 ? -38.025 21.657 57.937 1.00 66.06 226 ASP A CA 1
ATOM 1801 C C . ASP A 1 226 ? -36.887 22.607 58.419 1.00 66.06 226 ASP A C 1
ATOM 1803 O O . ASP A 1 226 ? -36.694 22.747 59.633 1.00 66.06 226 ASP A O 1
ATOM 1807 N N . GLU A 1 227 ? -36.138 23.250 57.505 1.00 54.59 227 GLU A N 1
ATOM 1808 C CA . GLU A 1 227 ? -35.134 24.317 57.767 1.00 54.59 227 GLU A CA 1
ATOM 1809 C C . GLU A 1 227 ? -35.728 25.735 57.648 1.00 54.59 227 GLU A C 1
ATOM 1811 O O . GLU A 1 227 ? -35.346 26.594 58.482 1.00 54.59 227 GLU A O 1
#

pLDDT: mean 95.33, std 4.83, range [54.59, 98.81]

Organism: Magallana gigas (NCBI:txid29159)

Sequence (227 aa):
DIIICAAYSHELPRYGVKVGLTNYAAAYCTGLLLARRLLQKLKLDDIYEGQKEVDGEQFNVEDVDEKPGAFRCYLDVGLVRTTTGARVFGAMKGAADGGLDIPHSTKRFPGYDSENGEFSAEVHRNHIFGQHVANYMRSLQDEDEDAFKKQFSQFIKNKITADNLEAMYKKCHAAIRADPSPKAKKDKKDVKVKRWNRAKISIKQRKDRVKQKKVAYLKQLEAEDDE

InterPro domains:
  IPR005485 Large ribosomal subunit protein uL18, eukaryota/archaea [PF17144] (1-105)
  IPR005485 Large ribosomal subunit protein uL18, eukaryota/archaea [PR00058] (13-33)
  IPR005485 Large ribosomal subunit protein uL18, eukaryota/archaea [PR00058] (74-93)
  IPR005485 Large ribosomal subunit protein uL18, eukaryota/archaea [PR00058] (94-113)
  IPR005485 Large ribosomal subunit protein uL18, eukaryota/archaea [PR00058] (136-156)
  IPR005485 Large ribosomal subunit protein uL18, eukaryota/archaea [PTHR23410] (1-218)
  IPR025607 Large ribosomal subunit protein uL18, C-terminal, eukaryotes [PF14204] (165-218)
  IPR057268 Large ribosomal subunit protein uL18 [cd00432] (1-100)

Radius of gyration: 27.27 Å; chains: 1; bounding box: 60×46×83 Å

Foldseek 3Di:
DDDQFAFALVCLVVLQCPDPCPALLNLLLRLLLRQCQNCVVVVNCVVQQAALDQQQDDAAAAADPPDPGAAEDEQDPDPDDQAACDSSVSSVNSNRRNRHGYDDDQCRAQQQDPVVRDRDSNRRSCRNLVLVVLVVLVVCVVVPVVVSCVVCVVCVVVVHHSVCSSVSSNSSSVSSSVDSDDDDDDDDDPDDDDDPDDDDQDPVNVVVVVVVVVVVVVVVVVVVVVD

Secondary structure (DSSP, 8-state):
--------GGGGGGGT--S-TTSHHHHHHHHHHHHHHHHHHHT-TTT----SS--SS---PPPPTTSPPP-B-----TT----TT-HHHHHHHHHHHTT-B----GGGSTTB-TTT--B-HHHHHHHHTTHHHHHHHHHHHHH-HHHHHHHHHHHHHTT--TTTHHHHHHHHHHHHHH--PPPPPPP---------SPPPPPHHHHHHHHHHHHHHHHHHHHHHH--